Protein AF-0000000084828148 (afdb_homodimer)

Structure (mmCIF, N/CA/C/O backbone):
data_AF-0000000084828148-model_v1
#
loop_
_entity.id
_entity.type
_entity.pdbx_description
1 polymer 'Tumor necrosis factor'
#
loop_
_atom_site.group_PDB
_atom_site.id
_atom_site.type_symbol
_atom_site.label_atom_id
_atom_site.label_alt_id
_atom_site.label_comp_id
_atom_site.label_asym_id
_atom_site.label_entity_id
_atom_site.label_seq_id
_atom_site.pdbx_PDB_ins_code
_atom_site.Cartn_x
_atom_site.Cartn_y
_atom_site.Cartn_z
_atom_site.occupancy
_atom_site.B_iso_or_equiv
_atom_site.auth_seq_id
_atom_site.auth_comp_id
_atom_site.auth_asym_id
_atom_site.auth_atom_id
_atom_site.pdbx_PDB_model_num
ATOM 1 N N . LYS A 1 1 ? 5.516 -17.188 -22.578 1 95.81 1 LYS A N 1
ATOM 2 C CA . LYS A 1 1 ? 5.77 -17.547 -21.188 1 95.81 1 LYS A CA 1
ATOM 3 C C . LYS A 1 1 ? 4.512 -17.375 -20.328 1 95.81 1 LYS A C 1
ATOM 5 O O . LYS A 1 1 ? 3.715 -16.469 -20.562 1 95.81 1 LYS A O 1
ATOM 10 N N . PRO A 1 2 ? 4.441 -18.25 -19.438 1 98.62 2 PRO A N 1
ATOM 11 C CA . PRO A 1 2 ? 3.221 -18.188 -18.625 1 98.62 2 PRO A CA 1
ATOM 12 C C . PRO A 1 2 ? 2.984 -16.812 -18.016 1 98.62 2 PRO A C 1
ATOM 14 O O . PRO A 1 2 ? 3.896 -16.219 -17.422 1 98.62 2 PRO A O 1
ATOM 17 N N . ALA A 1 3 ? 1.757 -16.297 -18.188 1 98.88 3 ALA A N 1
ATOM 18 C CA . ALA A 1 3 ? 1.373 -14.984 -17.672 1 98.88 3 ALA A CA 1
ATOM 19 C C . ALA A 1 3 ? -0.141 -14.875 -17.5 1 98.88 3 ALA A C 1
ATOM 21 O O . ALA A 1 3 ? -0.897 -15.445 -18.297 1 98.88 3 ALA A O 1
ATOM 22 N N . ALA A 1 4 ? -0.537 -14.195 -16.5 1 98.88 4 ALA A N 1
ATOM 23 C CA . ALA A 1 4 ? -1.961 -13.961 -16.281 1 98.88 4 ALA A CA 1
ATOM 24 C C . ALA A 1 4 ? -2.201 -12.562 -15.703 1 98.88 4 ALA A C 1
ATOM 26 O O . ALA A 1 4 ? -1.414 -12.078 -14.891 1 98.88 4 ALA A O 1
ATOM 27 N N . HIS A 1 5 ? -3.236 -11.922 -16.109 1 98.81 5 HIS A N 1
ATOM 28 C CA . HIS A 1 5 ? -3.799 -10.703 -15.539 1 98.81 5 HIS A CA 1
ATOM 29 C C . HIS A 1 5 ? -5.312 -10.82 -15.383 1 98.81 5 HIS A C 1
ATOM 31 O O . HIS A 1 5 ? -6.043 -10.852 -16.375 1 98.81 5 HIS A O 1
ATOM 37 N N . LEU A 1 6 ? -5.727 -10.82 -14.102 1 98.75 6 LEU A N 1
ATOM 38 C CA . LEU A 1 6 ? -7.145 -10.977 -13.805 1 98.75 6 LEU A CA 1
ATOM 39 C C . LEU A 1 6 ? -7.734 -9.664 -13.289 1 98.75 6 LEU A C 1
ATOM 41 O O . LEU A 1 6 ? -7.02 -8.844 -12.719 1 98.75 6 LEU A O 1
ATOM 45 N N . GLU A 1 7 ? -9.008 -9.523 -13.531 1 98.44 7 GLU A N 1
ATOM 46 C CA . GLU A 1 7 ? -9.719 -8.359 -13.008 1 98.44 7 GLU A CA 1
ATOM 47 C C . GLU A 1 7 ? -10.828 -8.766 -12.047 1 98.44 7 GLU A C 1
ATOM 49 O O . GLU A 1 7 ? -11.523 -9.758 -12.281 1 98.44 7 GLU A O 1
ATOM 54 N N . GLY A 1 8 ? -11.023 -8.016 -11.055 1 97.12 8 GLY A N 1
ATOM 55 C CA . GLY A 1 8 ? -12 -8.328 -10.031 1 97.12 8 GLY A CA 1
ATOM 56 C C . GLY A 1 8 ? -13.359 -7.711 -10.297 1 97.12 8 GLY A C 1
ATOM 57 O O . GLY A 1 8 ? -13.453 -6.578 -10.766 1 97.12 8 GLY A O 1
ATOM 58 N N . ILE A 1 9 ? -14.398 -8.508 -9.977 1 95.94 9 ILE A N 1
ATOM 59 C CA . ILE A 1 9 ? -15.758 -7.992 -9.922 1 95.94 9 ILE A CA 1
ATOM 60 C C . ILE A 1 9 ? -16.453 -8.477 -8.648 1 95.94 9 ILE A C 1
ATOM 62 O O . ILE A 1 9 ? -15.969 -9.406 -7.996 1 95.94 9 ILE A O 1
ATOM 66 N N . ILE A 1 10 ? -17.516 -7.777 -8.367 1 94.75 10 ILE A N 1
ATOM 67 C CA . ILE A 1 10 ? -18.297 -8.227 -7.223 1 94.75 10 ILE A CA 1
ATOM 68 C C . ILE A 1 10 ? -19.453 -9.109 -7.703 1 94.75 10 ILE A C 1
ATOM 70 O O . ILE A 1 10 ? -20.297 -8.672 -8.492 1 94.75 10 ILE A O 1
ATOM 74 N N . GLU A 1 11 ? -19.312 -10.359 -7.258 1 93.19 11 GLU A N 1
ATOM 75 C CA . GLU A 1 11 ? -20.391 -11.312 -7.496 1 93.19 11 GLU A CA 1
ATOM 76 C C . GLU A 1 11 ? -20.859 -11.945 -6.191 1 93.19 11 GLU A C 1
ATOM 78 O O . GLU A 1 11 ? -20.047 -12.453 -5.414 1 93.19 11 GLU A O 1
ATOM 83 N N . ASN A 1 12 ? -22.203 -11.938 -5.895 1 91.94 12 ASN A N 1
ATOM 84 C CA . ASN A 1 12 ? -22.781 -12.484 -4.672 1 91.94 12 ASN A CA 1
ATOM 85 C C . ASN A 1 12 ? -22.109 -11.914 -3.428 1 91.94 12 ASN A C 1
ATOM 87 O O . ASN A 1 12 ? -21.703 -12.656 -2.533 1 91.94 12 ASN A O 1
ATOM 91 N N . GLN A 1 13 ? -21.797 -10.664 -3.465 1 89.94 13 GLN A N 1
ATOM 92 C CA . GLN A 1 13 ? -21.281 -9.867 -2.357 1 89.94 13 GLN A CA 1
ATOM 93 C C . GLN A 1 13 ? -19.828 -10.25 -2.035 1 89.94 13 GLN A C 1
ATOM 95 O O . GLN A 1 13 ? -19.359 -10.008 -0.923 1 89.94 13 GLN A O 1
ATOM 100 N N . LYS A 1 14 ? -19.203 -10.852 -3.098 1 92 14 LYS A N 1
ATOM 101 C CA . LYS A 1 14 ? -17.812 -11.203 -2.904 1 92 14 LYS A CA 1
ATOM 102 C C . LYS A 1 14 ? -16.969 -10.836 -4.129 1 92 14 LYS A C 1
ATOM 104 O O . LYS A 1 14 ? -17.484 -10.805 -5.25 1 92 14 LYS A O 1
ATOM 109 N N . LEU A 1 15 ? -15.711 -10.602 -3.854 1 95.38 15 LEU A N 1
ATOM 110 C CA . LEU A 1 15 ? -14.781 -10.367 -4.957 1 95.38 15 LEU A CA 1
ATOM 111 C C . LEU A 1 15 ? -14.469 -11.672 -5.684 1 95.38 15 LEU A C 1
ATOM 113 O O . LEU A 1 15 ? -14.125 -12.672 -5.051 1 95.38 15 LEU A O 1
ATOM 117 N N . VAL A 1 16 ? -14.664 -11.648 -6.977 1 96.12 16 VAL A N 1
ATOM 118 C CA . VAL A 1 16 ? -14.305 -12.789 -7.812 1 96.12 16 VAL A CA 1
ATOM 119 C C . VAL A 1 16 ? -13.352 -12.336 -8.914 1 96.12 16 VAL A C 1
ATOM 121 O O . VAL A 1 16 ? -13.531 -11.258 -9.5 1 96.12 16 VAL A O 1
ATOM 124 N N . TRP A 1 17 ? -12.383 -13.156 -9.195 1 97.81 17 TRP A N 1
ATOM 125 C CA . TRP A 1 17 ? -11.43 -12.867 -10.258 1 97.81 17 TRP A CA 1
ATOM 126 C C . TRP A 1 17 ? -11.898 -13.453 -11.586 1 97.81 17 TRP A C 1
ATOM 128 O O . TRP A 1 17 ? -12.344 -14.609 -11.641 1 97.81 17 TRP A O 1
ATOM 138 N N . LEU A 1 18 ? -11.75 -12.617 -12.633 1 97.81 18 LEU A N 1
ATOM 139 C CA . LEU A 1 18 ? -12.156 -13.047 -13.961 1 97.81 18 LEU A CA 1
ATOM 140 C C . LEU A 1 18 ? -11.016 -12.898 -14.961 1 97.81 18 LEU A C 1
ATOM 142 O O . LEU A 1 18 ? -10.18 -11.992 -14.82 1 97.81 18 LEU A O 1
ATOM 146 N N . SER A 1 19 ? -11.055 -13.734 -15.992 1 98.19 19 SER A N 1
ATOM 147 C CA . SER A 1 19 ? -9.969 -13.75 -16.953 1 98.19 19 SER A CA 1
ATOM 148 C C . SER A 1 19 ? -10.453 -13.336 -18.344 1 98.19 19 SER A C 1
ATOM 150 O O . SER A 1 19 ? -9.68 -13.32 -19.297 1 98.19 19 SER A O 1
ATOM 152 N N . ASP A 1 20 ? -11.672 -12.93 -18.5 1 96.81 20 ASP A N 1
ATOM 153 C CA . ASP A 1 20 ? -12.211 -12.727 -19.844 1 96.81 20 ASP A CA 1
ATOM 154 C C . ASP A 1 20 ? -12.953 -11.398 -19.953 1 96.81 20 ASP A C 1
ATOM 156 O O . ASP A 1 20 ? -13.906 -11.273 -20.719 1 96.81 20 ASP A O 1
ATOM 160 N N . ILE A 1 21 ? -12.594 -10.469 -19.156 1 94.69 21 ILE A N 1
ATOM 161 C CA . ILE A 1 21 ? -13.203 -9.141 -19.203 1 94.69 21 ILE A CA 1
ATOM 162 C C . ILE A 1 21 ? -12.117 -8.086 -19.422 1 94.69 21 ILE A C 1
ATOM 164 O O . ILE A 1 21 ? -11 -8.227 -18.938 1 94.69 21 ILE A O 1
ATOM 168 N N . ASN A 1 22 ? -12.484 -7.059 -20.219 1 94.56 22 ASN A N 1
ATOM 169 C CA . ASN A 1 22 ? -11.602 -5.918 -20.453 1 94.56 22 ASN A CA 1
ATOM 170 C C . ASN A 1 22 ? -10.219 -6.367 -20.906 1 94.56 22 ASN A C 1
ATOM 172 O O . ASN A 1 22 ? -10.07 -6.957 -21.984 1 94.56 22 ASN A O 1
ATOM 176 N N . HIS A 1 23 ? -9.188 -6.156 -20.047 1 95.44 23 HIS A N 1
ATOM 177 C CA . HIS A 1 23 ? -7.816 -6.473 -20.422 1 95.44 23 HIS A CA 1
ATOM 178 C C . HIS A 1 23 ? -7.336 -7.746 -19.75 1 95.44 23 HIS A C 1
ATOM 180 O O . HIS A 1 23 ? -6.148 -8.078 -19.797 1 95.44 23 HIS A O 1
ATOM 186 N N . ALA A 1 24 ? -8.188 -8.43 -19.125 1 98.12 24 ALA A N 1
ATOM 187 C CA . ALA A 1 24 ? -7.801 -9.656 -18.438 1 98.12 24 ALA A CA 1
ATOM 188 C C . ALA A 1 24 ? -7.391 -10.734 -19.438 1 98.12 24 ALA A C 1
ATOM 190 O O . ALA A 1 24 ? -7.855 -10.734 -20.578 1 98.12 24 ALA A O 1
ATOM 191 N N . PHE A 1 25 ? -6.465 -11.68 -19.016 1 98.62 25 PHE A N 1
ATOM 192 C CA . PHE A 1 25 ? -6.055 -12.758 -19.891 1 98.62 25 PHE A CA 1
ATOM 193 C C . PHE A 1 25 ? -5.371 -13.875 -19.109 1 98.62 25 PHE A C 1
ATOM 195 O O . PHE A 1 25 ? -4.906 -13.656 -18 1 98.62 25 PHE A O 1
ATOM 202 N N . LEU A 1 26 ? -5.367 -15.062 -19.734 1 98.81 26 LEU A N 1
ATOM 203 C CA . LEU A 1 26 ? -4.543 -16.203 -19.359 1 98.81 26 LEU A CA 1
ATOM 204 C C . LEU A 1 26 ? -3.67 -16.641 -20.531 1 98.81 26 LEU A C 1
ATOM 206 O O . LEU A 1 26 ? -4.156 -16.781 -21.656 1 98.81 26 LEU A O 1
ATOM 210 N N . LYS A 1 27 ? -2.443 -16.812 -20.219 1 98.69 27 LYS A N 1
ATOM 211 C CA . LYS A 1 27 ? -1.542 -17.188 -21.312 1 98.69 27 LYS A CA 1
ATOM 212 C C . LYS A 1 27 ? -0.662 -18.359 -20.906 1 98.69 27 LYS A C 1
ATOM 214 O O . LYS A 1 27 ? -0.199 -18.453 -19.766 1 98.69 27 LYS A O 1
ATOM 219 N N . ASP A 1 28 ? -0.417 -19.25 -21.812 1 98.69 28 ASP A N 1
ATOM 220 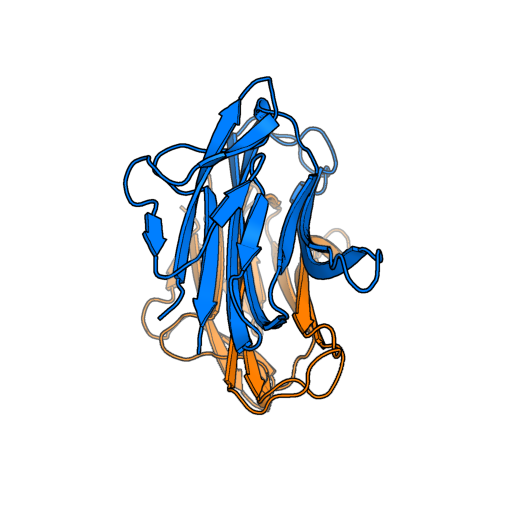C CA . ASP A 1 28 ? 0.599 -20.297 -21.781 1 98.69 28 ASP A CA 1
ATOM 221 C C . ASP A 1 28 ? 0.428 -21.203 -20.562 1 98.69 28 ASP A C 1
ATOM 223 O O . ASP A 1 28 ? 1.38 -21.422 -19.812 1 98.69 28 ASP A O 1
ATOM 227 N N . GLY A 1 29 ? -0.696 -21.625 -20.375 1 98.62 29 GLY A N 1
ATOM 228 C CA . GLY A 1 29 ? -0.953 -22.688 -19.422 1 98.62 29 GLY A CA 1
ATOM 229 C C . GLY A 1 29 ? -1.525 -22.188 -18.109 1 98.62 29 GLY A C 1
ATOM 230 O O . GLY A 1 29 ? -1.964 -22.984 -17.281 1 98.62 29 GLY A O 1
ATOM 231 N N . MET A 1 30 ? -1.531 -20.859 -17.906 1 98.81 30 MET A N 1
ATOM 232 C CA . MET A 1 30 ? -2.189 -20.312 -16.719 1 98.81 30 MET A CA 1
ATOM 233 C C . MET A 1 30 ? -3.674 -20.672 -16.719 1 98.81 30 MET A C 1
ATOM 235 O O . MET A 1 30 ? -4.332 -20.625 -17.766 1 98.81 30 MET A O 1
ATOM 239 N N . LYS A 1 31 ? -4.164 -20.938 -15.445 1 98.69 31 LYS A N 1
ATOM 240 C CA . LYS A 1 31 ? -5.574 -21.312 -15.352 1 98.69 31 LYS A CA 1
ATOM 241 C C . LYS A 1 31 ? -6.262 -20.562 -14.211 1 98.69 31 LYS A C 1
ATOM 243 O O . LYS A 1 31 ? -5.613 -20.188 -13.234 1 98.69 31 LYS A O 1
ATOM 248 N N . LEU A 1 32 ? -7.477 -20.312 -14.406 1 98.5 32 LEU A N 1
ATOM 249 C CA . LEU A 1 32 ? -8.352 -19.812 -13.359 1 98.5 32 LEU A CA 1
ATOM 250 C C . LEU A 1 32 ? -9.422 -20.844 -13 1 98.5 32 LEU A C 1
ATOM 252 O O . LEU A 1 32 ? -10.242 -21.203 -13.844 1 98.5 32 LEU A O 1
ATOM 256 N N . GLU A 1 33 ? -9.391 -21.312 -11.805 1 96.62 33 GLU A N 1
ATOM 257 C CA . GLU A 1 33 ? -10.359 -22.312 -11.336 1 96.62 33 GLU A CA 1
ATOM 258 C C . GLU A 1 33 ? -11.055 -21.844 -10.062 1 96.62 33 GLU A C 1
ATOM 260 O O . GLU A 1 33 ? -10.422 -21.719 -9.016 1 96.62 33 GLU A O 1
ATOM 265 N N . ASN A 1 34 ? -12.383 -21.641 -10.164 1 95.25 34 ASN A N 1
ATOM 266 C CA . ASN A 1 34 ? -13.172 -21.188 -9.023 1 95.25 34 ASN A CA 1
ATOM 267 C C . ASN A 1 34 ? -12.609 -19.891 -8.438 1 95.25 34 ASN A C 1
ATOM 269 O O . ASN A 1 34 ? -12.375 -19.797 -7.23 1 95.25 34 ASN A O 1
ATOM 273 N N . SER A 1 35 ? -12.234 -19.031 -9.32 1 95.44 35 SER A N 1
ATOM 274 C CA . SER A 1 35 ? -11.773 -17.688 -8.977 1 95.44 35 SER A CA 1
ATOM 275 C C . SER A 1 35 ? -10.406 -17.734 -8.305 1 95.44 35 SER A C 1
ATOM 277 O O . SER A 1 35 ? -10.078 -16.859 -7.488 1 95.44 35 SER A O 1
ATOM 279 N N . LYS A 1 36 ? -9.648 -18.828 -8.633 1 97.25 36 LYS A N 1
ATOM 280 C CA . LYS A 1 36 ? -8.281 -18.969 -8.133 1 97.25 36 LYS A CA 1
ATOM 281 C C . LYS A 1 36 ? -7.297 -19.172 -9.281 1 97.25 36 LYS A C 1
ATOM 283 O O . LYS A 1 36 ? -7.586 -19.906 -10.227 1 97.25 36 LYS A O 1
ATOM 288 N N . LEU A 1 37 ? -6.176 -18.516 -9.109 1 98.5 37 LEU A N 1
ATOM 289 C CA . LEU A 1 37 ? -5.176 -18.609 -10.172 1 98.5 37 LEU A CA 1
ATOM 290 C C . LEU A 1 37 ? -4.277 -19.828 -9.961 1 98.5 37 LEU A C 1
ATOM 292 O O . LEU A 1 37 ? -3.76 -20.031 -8.867 1 98.5 37 LEU A O 1
ATOM 296 N N . VAL A 1 38 ? -4.09 -20.625 -11.016 1 98.12 38 VAL A N 1
ATOM 297 C CA . VAL A 1 38 ? -3.273 -21.828 -10.953 1 98.12 38 VAL A CA 1
ATOM 298 C C . VAL A 1 38 ? -2.08 -21.703 -11.898 1 98.12 38 VAL A C 1
ATOM 300 O O . VAL A 1 38 ? -2.246 -21.375 -13.078 1 98.12 38 VAL A O 1
ATOM 303 N N . VAL A 1 39 ? -0.911 -22 -11.375 1 98.19 39 VAL A N 1
ATOM 304 C CA . VAL A 1 39 ? 0.264 -21.828 -12.227 1 98.19 39 VAL A CA 1
ATOM 305 C C . VAL A 1 39 ? 0.617 -23.156 -12.883 1 98.19 39 VAL A C 1
ATOM 307 O O . VAL A 1 39 ? 0.438 -24.219 -12.281 1 98.19 39 VAL A O 1
ATOM 310 N N . PRO A 1 40 ? 1.165 -23.078 -14.055 1 98.38 40 PRO A N 1
ATOM 311 C CA . PRO A 1 40 ? 1.279 -24.297 -14.875 1 98.38 40 PRO A CA 1
ATOM 312 C C . PRO A 1 40 ? 2.631 -24.984 -14.711 1 98.38 40 PRO A C 1
ATOM 314 O O . PRO A 1 40 ? 2.828 -26.078 -15.234 1 98.38 40 PRO A O 1
ATOM 317 N N . SER A 1 41 ? 3.635 -24.344 -14 1 97.75 41 SER A N 1
ATOM 318 C CA . SER A 1 41 ? 4.973 -24.938 -13.984 1 97.75 41 SER A CA 1
ATOM 319 C C . SER A 1 41 ? 5.773 -24.438 -12.781 1 97.75 41 SER A C 1
ATOM 321 O O . SER A 1 41 ? 5.414 -23.453 -12.148 1 97.75 41 SER A O 1
ATOM 323 N N . HIS A 1 42 ? 6.82 -25.25 -12.445 1 95.94 42 HIS A N 1
ATOM 324 C CA . HIS A 1 42 ? 7.809 -24.828 -11.453 1 95.94 42 HIS A CA 1
ATOM 325 C C . HIS A 1 42 ? 8.703 -23.719 -12.016 1 95.94 42 HIS A C 1
ATOM 327 O O . HIS A 1 42 ? 9.5 -23.969 -12.922 1 95.94 42 HIS A O 1
ATOM 333 N N . SER A 1 43 ? 8.531 -22.578 -11.516 1 95.44 43 SER A N 1
ATOM 334 C CA . SER A 1 43 ? 9.32 -21.453 -11.984 1 95.44 43 SER A CA 1
ATOM 335 C C . SER A 1 43 ? 9.281 -20.297 -10.992 1 95.44 43 SER A C 1
ATOM 337 O O . SER A 1 43 ? 8.562 -20.359 -9.992 1 95.44 43 SER A O 1
ATOM 339 N N . LEU A 1 44 ? 10.148 -19.312 -11.297 1 93.88 44 LEU A N 1
ATOM 340 C CA . LEU A 1 44 ? 10.07 -18.047 -10.586 1 93.88 44 LEU A CA 1
ATOM 341 C C . LEU A 1 44 ? 8.977 -17.156 -11.172 1 93.88 44 LEU A C 1
ATOM 343 O O . LEU A 1 44 ? 8.953 -16.891 -12.375 1 93.88 44 LEU A O 1
ATOM 347 N N . TYR A 1 45 ? 8.062 -16.766 -10.281 1 95.69 45 TYR A N 1
ATOM 348 C CA . TYR A 1 45 ? 6.957 -15.906 -10.695 1 95.69 45 TYR A CA 1
ATOM 349 C C . TYR A 1 45 ? 7.02 -14.555 -9.984 1 95.69 45 TYR A C 1
ATOM 351 O O . TYR A 1 45 ? 7.328 -14.484 -8.797 1 95.69 45 TYR A O 1
ATOM 359 N N . PHE A 1 46 ? 6.738 -13.531 -10.742 1 95 46 PHE A N 1
ATOM 360 C CA . PHE A 1 46 ? 6.336 -12.281 -10.109 1 95 46 PHE A CA 1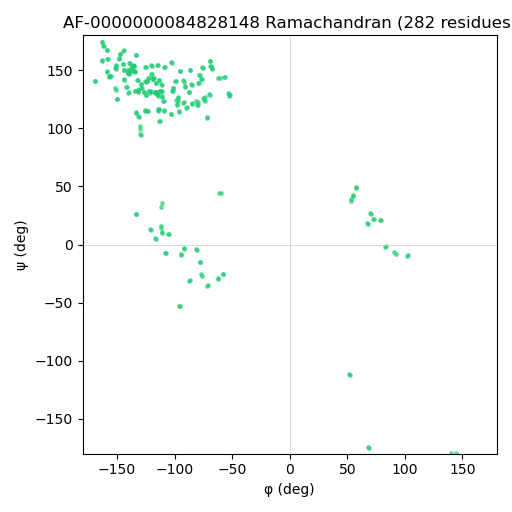
ATOM 361 C C . PHE A 1 46 ? 4.824 -12.227 -9.922 1 95 46 PHE A C 1
ATOM 363 O O . PHE A 1 46 ? 4.07 -12.297 -10.898 1 95 46 PHE A O 1
ATOM 370 N N . ILE A 1 47 ? 4.43 -12.156 -8.672 1 97.31 47 ILE A N 1
ATOM 371 C CA . ILE A 1 47 ? 3.02 -12.016 -8.328 1 97.31 47 ILE A CA 1
ATOM 372 C C . ILE A 1 47 ? 2.717 -10.562 -7.965 1 97.31 47 ILE A C 1
ATOM 374 O O . ILE A 1 47 ? 3.451 -9.945 -7.191 1 97.31 47 ILE A O 1
ATOM 378 N N . TYR A 1 48 ? 1.612 -10.008 -8.562 1 97.19 48 TYR A N 1
ATOM 379 C CA . TYR A 1 48 ? 1.215 -8.641 -8.25 1 97.19 48 TYR A CA 1
ATOM 380 C C . TYR A 1 48 ? -0.301 -8.523 -8.141 1 97.19 48 TYR A C 1
ATOM 382 O O . TYR A 1 48 ? -1.034 -9.258 -8.805 1 97.19 48 TYR A O 1
ATOM 390 N N . SER A 1 49 ? -0.706 -7.582 -7.234 1 98.31 49 SER A N 1
ATOM 391 C CA . SER A 1 49 ? -2.141 -7.375 -7.078 1 98.31 49 SER A CA 1
ATOM 392 C C . SER A 1 49 ? -2.438 -6.004 -6.473 1 98.31 49 SER A C 1
ATOM 394 O O . SER A 1 49 ? -1.615 -5.453 -5.738 1 98.31 49 SER A O 1
ATOM 396 N N . GLN A 1 50 ? -3.549 -5.516 -6.871 1 98 50 GLN A N 1
ATOM 397 C CA . GLN A 1 50 ? -4.086 -4.32 -6.23 1 98 50 GLN A CA 1
ATOM 398 C C . GLN A 1 50 ? -5.555 -4.504 -5.863 1 98 50 GLN A C 1
ATOM 400 O O . GLN A 1 50 ? -6.344 -5.004 -6.668 1 98 50 GLN A O 1
ATOM 405 N N . VAL A 1 51 ? -5.879 -4.148 -4.641 1 97.75 51 VAL A N 1
ATOM 406 C CA . VAL A 1 51 ? -7.273 -4 -4.238 1 97.75 51 VAL A CA 1
ATOM 407 C C . VAL A 1 51 ? -7.547 -2.555 -3.838 1 97.75 51 VAL A C 1
ATOM 409 O O . VAL A 1 51 ? -6.781 -1.958 -3.078 1 97.75 51 VAL A O 1
ATOM 412 N N . VAL A 1 52 ? -8.625 -2.07 -4.422 1 97.12 52 VAL A N 1
ATOM 413 C CA . VAL A 1 52 ? -9.016 -0.709 -4.07 1 97.12 52 VAL A CA 1
ATOM 414 C C . VAL A 1 52 ? -10.195 -0.747 -3.098 1 97.12 52 VAL A C 1
ATOM 416 O O . VAL A 1 52 ? -11.312 -1.1 -3.48 1 97.12 52 VAL A O 1
ATOM 419 N N . PHE A 1 53 ? -9.898 -0.296 -1.824 1 96.56 53 PHE A N 1
ATOM 420 C CA . PHE A 1 53 ? -10.961 -0.191 -0.835 1 96.56 53 PHE A CA 1
ATOM 421 C C . PHE A 1 53 ? -11.664 1.157 -0.937 1 96.56 53 PHE A C 1
ATOM 423 O O . PHE A 1 53 ? -11.055 2.152 -1.331 1 96.56 53 PHE A O 1
ATOM 430 N N . LYS A 1 54 ? -12.969 1.087 -0.554 1 94.06 54 LYS A N 1
ATOM 431 C CA . LYS A 1 54 ? -13.734 2.332 -0.55 1 94.06 54 LYS A CA 1
ATOM 432 C C . LYS A 1 54 ? -14.617 2.432 0.693 1 94.06 54 LYS A C 1
ATOM 434 O O . LYS A 1 54 ? -14.969 1.414 1.293 1 94.06 54 LYS A O 1
ATOM 439 N N . GLY A 1 55 ? -14.859 3.688 1.041 1 91 55 GLY A N 1
ATOM 440 C CA . GLY A 1 55 ? -15.727 3.941 2.182 1 91 55 GLY A CA 1
ATOM 441 C C . GLY A 1 55 ? -16.328 5.336 2.176 1 91 55 GLY A C 1
ATOM 442 O O . GLY A 1 55 ? -16.031 6.137 1.289 1 91 55 GLY A O 1
ATOM 443 N N . GLN A 1 56 ? -17.297 5.363 3.088 1 88.94 56 GLN A N 1
ATOM 444 C CA . GLN A 1 56 ? -17.953 6.652 3.297 1 88.94 56 GLN A CA 1
ATOM 445 C C . GLN A 1 56 ? -17.672 7.188 4.699 1 88.94 56 GLN A C 1
ATOM 447 O O . GLN A 1 56 ? -18.047 6.566 5.695 1 88.94 56 GLN A O 1
ATOM 452 N N . GLY A 1 57 ? -16.938 8.336 4.668 1 87.75 57 GLY A N 1
ATOM 453 C CA . GLY A 1 57 ? -16.703 9.008 5.93 1 87.75 57 GLY A CA 1
ATOM 454 C C . GLY A 1 57 ? -15.781 8.227 6.859 1 87.75 57 GLY A C 1
ATOM 455 O O . GLY A 1 57 ? -15.102 7.301 6.426 1 87.75 57 GLY A O 1
ATOM 456 N N . CYS A 1 58 ? -15.641 8.742 7.992 1 86.62 58 CYS A N 1
ATOM 457 C CA . CYS A 1 58 ? -14.891 8.117 9.078 1 86.62 58 CYS A CA 1
ATOM 458 C C . CYS A 1 58 ? -15.711 8.094 10.359 1 86.62 58 CYS A C 1
ATOM 460 O O . CYS A 1 58 ? -15.992 9.141 10.945 1 86.62 58 CYS A O 1
ATOM 462 N N . ASN A 1 59 ? -16.297 6.93 10.703 1 81.5 59 ASN A N 1
ATOM 463 C CA . ASN A 1 59 ? -17.094 6.77 11.922 1 81.5 59 ASN A CA 1
ATOM 464 C C . ASN A 1 59 ? -16.406 5.848 12.922 1 81.5 59 ASN A C 1
ATOM 466 O O . ASN A 1 59 ? -17.062 5.23 13.758 1 81.5 59 ASN A O 1
ATOM 470 N N . GLY A 1 60 ? -15.148 5.82 12.969 1 82.06 60 GLY A N 1
ATOM 471 C CA . GLY A 1 60 ? -14.344 4.953 13.812 1 82.06 60 GLY A CA 1
ATOM 472 C C . GLY A 1 60 ? -13.062 4.5 13.141 1 82.06 60 GLY A C 1
ATOM 473 O O . GLY A 1 60 ? -12.727 4.969 12.055 1 82.06 60 GLY A O 1
ATOM 474 N N . SER A 1 61 ? -12.391 3.756 13.859 1 82.69 61 SER A N 1
ATOM 475 C CA . SER A 1 61 ? -11.148 3.24 13.289 1 82.69 61 SER A CA 1
ATOM 476 C C . SER A 1 61 ? -11.422 2.236 12.172 1 82.69 61 SER A C 1
ATOM 478 O O . SER A 1 61 ? -12.344 1.419 12.281 1 82.69 61 SER A O 1
ATOM 480 N N . CYS A 1 62 ? -10.773 2.492 11.055 1 90.06 62 CYS A N 1
ATOM 481 C CA . CYS A 1 62 ? -10.922 1.595 9.914 1 90.06 62 CYS A CA 1
ATOM 482 C C . CYS A 1 62 ? -9.57 1.058 9.461 1 90.06 62 CYS A C 1
ATOM 484 O O . CYS A 1 62 ? -8.719 1.821 9.016 1 90.06 62 CYS A O 1
ATOM 486 N N . SER A 1 63 ? -9.453 -0.22 9.617 1 93.12 63 SER A N 1
ATOM 487 C CA . SER A 1 63 ? -8.242 -0.901 9.172 1 93.12 63 SER A CA 1
ATOM 488 C C . SER A 1 63 ? -8.523 -1.808 7.98 1 93.12 63 SER A C 1
ATOM 490 O O . SER A 1 63 ? -9.539 -2.504 7.945 1 93.12 63 SER A O 1
ATOM 492 N N . LEU A 1 64 ? -7.625 -1.746 7.078 1 96.81 64 LEU A N 1
ATOM 493 C CA . LEU A 1 64 ? -7.719 -2.553 5.863 1 96.81 64 LEU A CA 1
ATOM 494 C C . LEU A 1 64 ? -6.598 -3.588 5.812 1 96.81 64 LEU A C 1
ATOM 496 O O . LEU A 1 64 ? -5.48 -3.322 6.254 1 96.81 64 LEU A O 1
ATOM 500 N N . SER A 1 65 ? -6.957 -4.766 5.324 1 97.62 65 SER A N 1
ATOM 501 C CA . SER A 1 65 ? -5.93 -5.789 5.156 1 97.62 65 SER A CA 1
ATOM 502 C C . SER A 1 65 ? -6.133 -6.562 3.857 1 97.62 65 SER A C 1
ATOM 504 O O . SER A 1 65 ? -7.262 -6.73 3.396 1 97.62 65 SER A O 1
ATOM 506 N N . TYR A 1 66 ? -5.074 -6.988 3.279 1 97.69 66 TYR A N 1
ATOM 507 C CA . TYR A 1 66 ? -5.082 -7.707 2.012 1 97.69 66 TYR A CA 1
ATOM 508 C C . TYR A 1 66 ? -3.908 -8.68 1.927 1 97.69 66 TYR A C 1
ATOM 510 O O . TYR A 1 66 ? -2.752 -8.273 2.062 1 97.69 66 TYR A O 1
ATOM 518 N N . SER A 1 67 ? -4.246 -10.008 1.662 1 97.31 67 SER A N 1
ATOM 519 C CA . SER A 1 67 ? -3.195 -11.016 1.614 1 97.31 67 SER A CA 1
ATOM 520 C C . SER A 1 67 ? -3.385 -11.953 0.425 1 97.31 67 SER A C 1
ATOM 522 O O . SER A 1 67 ? -4.512 -12.188 -0.013 1 97.31 67 SER A O 1
ATOM 524 N N . ILE A 1 68 ? -2.305 -12.406 -0.031 1 96.94 68 ILE A N 1
ATOM 525 C CA . ILE A 1 68 ? -2.271 -13.438 -1.062 1 96.94 68 ILE A CA 1
ATOM 526 C C . ILE A 1 68 ? -1.636 -14.711 -0.499 1 96.94 68 ILE A C 1
ATOM 528 O O . ILE A 1 68 ? -0.549 -14.664 0.082 1 96.94 68 ILE A O 1
ATOM 532 N N . TYR A 1 69 ? -2.316 -15.844 -0.719 1 95.44 69 TYR A N 1
ATOM 533 C CA . TYR A 1 69 ? -1.885 -17.141 -0.223 1 95.44 69 TYR A CA 1
ATOM 534 C C . TYR A 1 69 ? -1.551 -18.078 -1.376 1 95.44 69 TYR A C 1
ATOM 536 O O . TYR A 1 69 ? -2.062 -17.922 -2.486 1 95.44 69 TYR A O 1
ATOM 544 N N . ARG A 1 70 ? -0.708 -18.969 -1 1 95.38 70 ARG A N 1
ATOM 545 C CA . ARG A 1 70 ? -0.451 -20.094 -1.895 1 95.38 70 ARG A CA 1
ATOM 546 C C . ARG A 1 70 ? -0.937 -21.406 -1.283 1 95.38 70 ARG A C 1
ATOM 548 O O . ARG A 1 70 ? -0.638 -21.703 -0.125 1 95.38 70 ARG A O 1
ATOM 555 N N . PHE A 1 71 ? -1.688 -22.125 -2.012 1 94.44 71 PHE A N 1
ATOM 556 C CA . PHE A 1 71 ? -2.064 -23.5 -1.671 1 94.44 71 PHE A CA 1
ATOM 557 C C . PHE A 1 71 ? -1.395 -24.484 -2.611 1 94.44 71 PHE A C 1
ATOM 559 O O . PHE A 1 71 ? -1.45 -24.328 -3.832 1 94.44 71 PHE A O 1
ATOM 566 N N . SER A 1 72 ? -0.653 -25.422 -1.999 1 89.44 72 SER A N 1
ATOM 567 C CA . SER A 1 72 ? -0.018 -26.469 -2.787 1 89.44 72 SER A CA 1
ATOM 568 C C . SER A 1 72 ? -0.666 -27.828 -2.525 1 89.44 72 SER A C 1
ATOM 570 O O . SER A 1 72 ? -0.902 -28.203 -1.374 1 89.44 72 SER A O 1
ATOM 572 N N . ASN A 1 73 ? -1.066 -28.484 -3.566 1 77.19 73 ASN A N 1
ATOM 573 C CA . ASN A 1 73 ? -1.619 -29.828 -3.414 1 77.19 73 ASN A CA 1
ATOM 574 C C . ASN A 1 73 ? -0.593 -30.797 -2.83 1 77.19 73 ASN A C 1
ATOM 576 O O . ASN A 1 73 ? -0.957 -31.766 -2.166 1 77.19 73 ASN A O 1
ATOM 580 N N . HIS A 1 74 ? 0.661 -30.5 -3.104 1 75.75 74 HIS A N 1
ATOM 581 C CA . HIS A 1 74 ? 1.704 -31.391 -2.621 1 75.75 74 HIS A CA 1
ATOM 582 C C . HIS A 1 74 ? 1.875 -31.281 -1.109 1 75.75 74 HIS A C 1
ATOM 584 O O . HIS A 1 74 ? 2.113 -32.281 -0.428 1 75.75 74 HIS A O 1
ATOM 590 N N . TYR A 1 75 ? 1.722 -30.156 -0.649 1 68.94 75 TYR A N 1
ATOM 591 C CA . TYR A 1 75 ? 1.738 -29.922 0.789 1 68.94 75 TYR A CA 1
ATOM 592 C C . TYR A 1 75 ? 0.514 -29.125 1.222 1 68.94 75 TYR A C 1
ATOM 594 O O . TYR A 1 75 ? 0.476 -27.891 1.067 1 68.94 75 TYR A O 1
ATOM 602 N N . PRO A 1 76 ? -0.514 -29.781 1.636 1 72.19 76 PRO A N 1
ATOM 603 C CA . PRO A 1 76 ? -1.802 -29.125 1.912 1 72.19 76 PRO A CA 1
ATOM 604 C C . PRO A 1 76 ? -1.704 -28.047 2.99 1 72.19 76 PRO A C 1
ATOM 606 O O . PRO A 1 76 ? -2.293 -28.203 4.066 1 72.19 76 PRO A O 1
ATOM 609 N N . VAL A 1 77 ? -0.634 -27.266 2.822 1 80.31 77 VAL A N 1
ATOM 610 C CA . VAL A 1 77 ? -0.519 -26.141 3.744 1 80.31 77 VAL A CA 1
ATOM 611 C C . VAL A 1 77 ? -0.728 -24.828 2.988 1 80.31 77 VAL A C 1
ATOM 613 O O . VAL A 1 77 ? -0.274 -24.672 1.85 1 80.31 77 VAL A O 1
ATOM 616 N N . GLU A 1 78 ? -1.545 -23.969 3.502 1 87.94 78 GLU A N 1
ATOM 617 C CA . GLU A 1 78 ? -1.694 -22.594 3.008 1 87.94 78 GLU A CA 1
ATOM 618 C C . GLU A 1 78 ? -0.589 -21.688 3.543 1 87.94 78 GLU A C 1
ATOM 620 O O . GLU A 1 78 ? -0.313 -21.688 4.746 1 87.94 78 GLU A O 1
ATOM 625 N N . LYS A 1 79 ? 0.154 -21.141 2.594 1 91.25 79 LYS A N 1
ATOM 626 C CA . LYS A 1 79 ? 1.23 -20.234 2.982 1 91.25 79 LYS A CA 1
ATOM 627 C C . LYS A 1 79 ? 0.93 -18.797 2.541 1 91.25 79 LYS A C 1
ATOM 629 O O . LYS A 1 79 ? 0.521 -18.562 1.401 1 91.25 79 LYS A O 1
ATOM 634 N N . ILE A 1 80 ? 1.116 -17.859 3.482 1 93.75 80 ILE A N 1
ATOM 635 C CA . ILE A 1 80 ? 0.982 -16.453 3.119 1 93.75 80 ILE A CA 1
ATOM 636 C C . ILE A 1 80 ? 2.199 -16 2.309 1 93.75 80 ILE A C 1
ATOM 638 O O . ILE A 1 80 ? 3.34 -16.188 2.738 1 93.75 80 ILE A O 1
ATOM 642 N N . LEU A 1 81 ? 1.906 -15.477 1.133 1 93.88 81 LEU A N 1
ATOM 643 C CA . LEU A 1 81 ? 2.99 -14.992 0.284 1 93.88 81 LEU A CA 1
ATOM 644 C C . LEU A 1 81 ? 3.191 -13.492 0.464 1 93.88 81 LEU A C 1
ATOM 646 O O . LEU A 1 81 ? 4.324 -13.031 0.617 1 93.88 81 LEU A O 1
ATOM 650 N N . LEU A 1 82 ? 2.176 -12.766 0.318 1 95.12 82 LEU A N 1
ATOM 651 C CA . LEU A 1 82 ? 2.145 -11.312 0.44 1 95.12 82 LEU A CA 1
ATOM 652 C C . LEU A 1 82 ? 1.039 -10.875 1.393 1 95.12 82 LEU A C 1
ATOM 654 O O . LEU A 1 82 ? -0.074 -11.406 1.347 1 95.12 82 LEU A O 1
ATOM 658 N N . SER A 1 83 ? 1.38 -9.945 2.277 1 96.56 83 SER A N 1
ATOM 659 C CA . SER A 1 83 ? 0.397 -9.398 3.205 1 96.56 83 SER A CA 1
ATOM 660 C C . SER A 1 83 ? 0.615 -7.902 3.422 1 96.56 83 SER A C 1
ATOM 662 O O . SER A 1 83 ? 1.755 -7.445 3.539 1 96.56 83 SER A O 1
ATOM 664 N N . SER A 1 84 ? -0.457 -7.18 3.393 1 97.19 84 SER A N 1
ATOM 665 C CA . SER A 1 84 ? -0.421 -5.738 3.623 1 97.19 84 SER A CA 1
ATOM 666 C C . SER A 1 84 ? -1.607 -5.285 4.469 1 97.19 84 SER A C 1
ATOM 668 O O . SER A 1 84 ? -2.688 -5.875 4.402 1 97.19 84 SER A O 1
ATOM 670 N N . SER A 1 85 ? -1.325 -4.285 5.25 1 96.69 85 SER A N 1
ATOM 671 C CA . SER A 1 85 ? -2.385 -3.637 6.012 1 96.69 85 SER A CA 1
ATOM 672 C C . SER A 1 85 ? -2.213 -2.123 6.02 1 96.69 85 SER A C 1
ATOM 674 O O . SER A 1 85 ? -1.104 -1.617 5.828 1 96.69 85 SER A O 1
ATOM 676 N N . LYS A 1 86 ? -3.326 -1.396 6.242 1 95.62 86 LYS A N 1
ATOM 677 C CA . LYS A 1 86 ? -3.336 0.061 6.316 1 95.62 86 LYS A CA 1
ATOM 678 C C . LYS A 1 86 ? -4.461 0.558 7.219 1 95.62 86 LYS A C 1
ATOM 680 O O . LYS A 1 86 ? -5.496 -0.099 7.352 1 95.62 86 LYS A O 1
ATOM 685 N N . THR A 1 87 ? -4.176 1.716 7.789 1 93.06 87 THR A N 1
ATOM 686 C CA . THR A 1 87 ? -5.258 2.408 8.484 1 93.06 87 THR A CA 1
ATOM 687 C C . THR A 1 87 ? -5.879 3.477 7.586 1 93.06 87 THR A C 1
ATOM 689 O O . THR A 1 87 ? -5.191 4.402 7.148 1 93.06 87 THR A O 1
ATOM 692 N N . ALA A 1 88 ? -7.164 3.371 7.328 1 88.75 88 ALA A N 1
ATOM 693 C CA . ALA A 1 88 ? -7.863 4.344 6.492 1 88.75 88 ALA A CA 1
ATOM 694 C C . ALA A 1 88 ? -8.375 5.516 7.324 1 88.75 88 ALA A C 1
ATOM 696 O O . ALA A 1 88 ? -8.523 6.629 6.816 1 88.75 88 ALA A O 1
ATOM 697 N N . CYS A 1 89 ? -8.688 5.219 8.523 1 85.06 89 CYS A N 1
ATOM 698 C CA . CYS A 1 89 ? -9.219 6.191 9.477 1 85.06 89 CYS A CA 1
ATOM 699 C C . CYS A 1 89 ? -8.836 5.82 10.906 1 85.06 89 CYS A C 1
ATOM 701 O O . CYS A 1 89 ? -8.922 4.652 11.289 1 85.06 89 CYS A O 1
ATOM 703 N N . ASP A 1 90 ? -8.367 6.926 11.555 1 78.62 90 ASP A N 1
ATOM 704 C CA . ASP A 1 90 ? -7.977 6.625 12.93 1 78.62 90 ASP A CA 1
ATOM 705 C C . ASP A 1 90 ? -9.141 6.855 13.891 1 78.62 90 ASP A C 1
ATOM 707 O O . ASP A 1 90 ? -9.055 6.496 15.07 1 78.62 90 ASP A O 1
ATOM 711 N N . GLY A 1 91 ? -10.211 7.316 13.406 1 76.94 91 GLY A N 1
ATOM 712 C CA . GLY A 1 91 ? -11.422 7.461 14.195 1 76.94 91 GLY A CA 1
ATOM 713 C C . GLY A 1 91 ? -11.445 8.734 15.023 1 76.94 91 GLY A C 1
ATOM 714 O O . GLY A 1 91 ? -12.43 9.016 15.711 1 76.94 91 GLY A O 1
ATOM 715 N N . SER A 1 92 ? -10.383 9.523 14.984 1 75.44 92 SER A N 1
ATOM 716 C CA . SER A 1 92 ? -10.336 10.727 15.82 1 75.44 92 SER A CA 1
ATOM 717 C C . SER A 1 92 ? -11.195 11.844 15.234 1 75.44 92 SER A C 1
ATOM 719 O O . SER A 1 92 ? -11.648 12.727 15.961 1 75.44 92 SER A O 1
ATOM 721 N N . VAL A 1 93 ? -11.367 11.766 13.938 1 77.19 93 VAL A N 1
ATOM 722 C CA . VAL A 1 93 ? -12.164 12.797 13.273 1 77.19 93 VAL A CA 1
ATOM 723 C C . VAL A 1 93 ? -13.336 12.148 12.547 1 77.19 93 VAL A C 1
ATOM 725 O O . VAL A 1 93 ? -13.156 11.203 11.773 1 77.19 93 VAL A O 1
ATOM 728 N N . GLN A 1 94 ? -14.43 12.742 12.797 1 83.62 94 GLN A N 1
ATOM 729 C CA . GLN A 1 94 ? -15.609 12.266 12.078 1 83.62 94 GLN A CA 1
ATOM 730 C C . GLN A 1 94 ? -15.914 13.148 10.867 1 83.62 94 GLN A C 1
ATOM 732 O O . GLN A 1 94 ? -15.883 14.375 10.969 1 83.62 94 GLN A O 1
ATOM 737 N N . HIS A 1 95 ? -15.977 12.547 9.758 1 86.44 95 HIS A N 1
ATOM 738 C CA . HIS A 1 95 ? -16.422 13.227 8.547 1 86.44 95 HIS A CA 1
ATOM 739 C C . HIS A 1 95 ? -17.234 12.297 7.652 1 86.44 95 HIS A C 1
ATOM 741 O O . HIS A 1 95 ? -17.344 11.102 7.938 1 86.44 95 HIS A O 1
ATOM 747 N N . THR A 1 96 ? -17.938 12.914 6.617 1 89.31 96 THR A N 1
ATOM 748 C CA . THR A 1 96 ? -18.812 12.117 5.758 1 89.31 96 THR A CA 1
ATOM 749 C C . THR A 1 96 ? -18.234 12.039 4.344 1 89.31 96 THR A C 1
ATOM 751 O O . THR A 1 96 ? -18.922 11.578 3.424 1 89.31 96 THR A O 1
ATOM 754 N N . LYS A 1 97 ? -17.016 12.383 4.148 1 90.88 97 LYS A N 1
ATOM 755 C CA . LYS A 1 97 ? -16.453 12.422 2.803 1 90.88 97 LYS A CA 1
ATOM 756 C C . LYS A 1 97 ? -16.078 11.016 2.328 1 90.88 97 LYS A C 1
ATOM 758 O O . LYS A 1 97 ? -15.57 10.203 3.105 1 90.88 97 LYS A O 1
ATOM 763 N N . PRO A 1 98 ? -16.391 10.773 1.015 1 91 98 PRO A N 1
ATOM 764 C CA . PRO A 1 98 ? -15.961 9.469 0.497 1 91 98 PRO A CA 1
ATOM 765 C C . PRO A 1 98 ? -14.445 9.344 0.37 1 91 98 PRO A C 1
ATOM 767 O O . PRO A 1 98 ? -13.75 10.352 0.248 1 91 98 PRO A O 1
ATOM 770 N N . TRP A 1 99 ? -13.992 8.117 0.441 1 91.25 99 TRP A N 1
ATOM 771 C CA . TRP A 1 99 ? -12.555 7.895 0.272 1 91.25 99 TRP A CA 1
ATOM 772 C C . TRP A 1 99 ? -12.297 6.582 -0.463 1 91.25 99 TRP A C 1
ATOM 774 O O . TRP A 1 99 ? -13.164 5.703 -0.504 1 91.25 99 TRP A O 1
ATOM 784 N N . MET A 1 100 ? -11.172 6.508 -1.094 1 93.19 100 MET A N 1
ATOM 785 C CA . MET A 1 100 ? -10.633 5.293 -1.702 1 93.19 100 MET A CA 1
ATOM 786 C C . MET A 1 100 ? -9.195 5.055 -1.254 1 93.19 100 MET A C 1
ATOM 788 O O . MET A 1 100 ? -8.414 6 -1.138 1 93.19 100 MET A O 1
ATOM 792 N N . GLN A 1 101 ? -8.875 3.766 -0.945 1 95.31 101 GLN A N 1
ATOM 793 C CA . GLN A 1 101 ? -7.539 3.371 -0.519 1 95.31 101 GLN A CA 1
ATOM 794 C C . GLN A 1 101 ? -7.047 2.156 -1.3 1 95.31 101 GLN A C 1
ATOM 796 O O . GLN A 1 101 ? -7.555 1.047 -1.114 1 95.31 101 GLN A O 1
ATOM 801 N N . PRO A 1 102 ? -6.031 2.375 -2.203 1 96.12 102 PRO A N 1
ATOM 802 C CA . PRO A 1 102 ? -5.477 1.207 -2.895 1 96.12 102 PRO A CA 1
ATOM 803 C C . PRO A 1 102 ? -4.391 0.5 -2.086 1 96.12 102 PRO A C 1
ATOM 805 O O . PRO A 1 102 ? -3.617 1.154 -1.384 1 96.12 102 PRO A O 1
ATOM 808 N N . ILE A 1 103 ? -4.406 -0.798 -2.047 1 97.62 103 ILE A N 1
ATOM 809 C CA . ILE A 1 103 ? -3.301 -1.614 -1.561 1 97.62 103 ILE A CA 1
ATOM 810 C C . ILE A 1 103 ? -2.699 -2.412 -2.717 1 97.62 103 ILE A C 1
ATOM 812 O O . ILE A 1 103 ? -3.314 -3.359 -3.211 1 97.62 103 ILE A O 1
ATOM 816 N N . TYR A 1 104 ? -1.562 -1.99 -3.139 1 97.12 104 TYR A N 1
ATOM 817 C CA . TYR A 1 104 ? -0.795 -2.721 -4.141 1 97.12 104 TYR A CA 1
ATOM 818 C C . TYR A 1 104 ? 0.298 -3.557 -3.486 1 97.12 104 TYR A C 1
ATOM 820 O O . TYR A 1 104 ? 0.973 -3.096 -2.562 1 97.12 104 TYR A O 1
ATOM 828 N N . GLN A 1 105 ? 0.516 -4.773 -4.012 1 95.81 105 GLN A N 1
ATOM 829 C CA . GLN A 1 105 ? 1.591 -5.664 -3.586 1 95.81 105 GLN A CA 1
ATOM 830 C C . GLN A 1 105 ? 2.16 -6.445 -4.766 1 95.81 105 GLN A C 1
ATOM 832 O O . GLN A 1 105 ? 1.44 -6.75 -5.719 1 95.81 105 GLN A O 1
ATOM 837 N N . GLY A 1 106 ? 3.475 -6.746 -4.598 1 94.5 106 GLY A N 1
ATOM 838 C CA . GLY A 1 106 ? 4.121 -7.586 -5.594 1 94.5 106 GLY A CA 1
ATOM 839 C C . GLY A 1 106 ? 5.496 -8.07 -5.168 1 94.5 106 GLY A C 1
ATOM 840 O O . GLY A 1 106 ? 6.258 -7.32 -4.547 1 94.5 106 GLY A O 1
ATOM 841 N N . ALA A 1 107 ? 5.797 -9.281 -5.469 1 93.62 107 ALA A N 1
ATOM 842 C CA . ALA A 1 107 ? 7.102 -9.852 -5.152 1 93.62 107 ALA A CA 1
ATOM 843 C C . ALA A 1 107 ? 7.352 -11.125 -5.961 1 93.62 107 ALA A C 1
ATOM 845 O O . ALA A 1 107 ? 6.469 -11.594 -6.688 1 93.62 107 ALA A O 1
ATOM 846 N N . ILE A 1 108 ? 8.562 -11.617 -5.797 1 92.81 108 ILE A N 1
ATOM 847 C CA . ILE A 1 108 ? 9 -12.789 -6.551 1 92.81 108 ILE A CA 1
ATOM 848 C C . ILE A 1 108 ? 8.93 -14.023 -5.66 1 92.81 108 ILE A C 1
ATOM 850 O O . ILE A 1 108 ? 9.391 -14 -4.516 1 92.81 108 ILE A O 1
ATOM 854 N N . PHE A 1 109 ? 8.367 -15.133 -6.242 1 92.5 109 PHE A N 1
ATOM 855 C CA . PHE A 1 109 ? 8.289 -16.391 -5.516 1 92.5 109 PHE A CA 1
ATOM 856 C C . PHE A 1 109 ? 8.586 -17.562 -6.438 1 92.5 109 PHE A C 1
ATOM 858 O O . PHE A 1 109 ? 8.297 -17.516 -7.633 1 92.5 109 PHE A O 1
ATOM 865 N N . MET A 1 110 ? 9.109 -18.547 -5.863 1 92.5 110 MET A N 1
ATOM 866 C CA . MET A 1 110 ? 9.172 -19.828 -6.547 1 92.5 110 MET A CA 1
ATOM 867 C C . MET A 1 110 ? 7.871 -20.609 -6.363 1 92.5 110 MET A C 1
ATOM 869 O O . MET A 1 110 ? 7.453 -20.875 -5.234 1 92.5 110 MET A O 1
ATOM 873 N N . LEU A 1 111 ? 7.289 -20.922 -7.48 1 93.38 111 LEU A N 1
ATOM 874 C CA . LEU A 1 111 ? 6.059 -21.703 -7.391 1 93.38 111 LEU A CA 1
ATOM 875 C C . LEU A 1 111 ? 6.199 -23.031 -8.117 1 93.38 111 LEU A C 1
ATOM 877 O O . LEU A 1 111 ? 6.992 -23.156 -9.055 1 93.38 111 LEU A O 1
ATOM 881 N N . ASP A 1 112 ? 5.398 -23.953 -7.652 1 94.81 112 ASP A N 1
ATOM 882 C CA . ASP A 1 112 ? 5.371 -25.281 -8.273 1 94.81 112 ASP A CA 1
ATOM 883 C C . ASP A 1 112 ? 4.141 -25.438 -9.164 1 94.81 112 ASP A C 1
ATOM 885 O O . ASP A 1 112 ? 3.135 -24.75 -8.977 1 94.81 112 ASP A O 1
ATOM 889 N N . GLU A 1 113 ? 4.316 -26.391 -10.109 1 96.62 113 GLU A N 1
ATOM 890 C CA . GLU A 1 113 ? 3.174 -26.719 -10.961 1 96.62 113 GLU A CA 1
ATOM 891 C C . GLU A 1 113 ? 1.943 -27.047 -10.117 1 96.62 113 GLU A C 1
ATOM 893 O O . GLU A 1 113 ? 2.014 -27.875 -9.203 1 96.62 113 GLU A O 1
ATOM 898 N N . GLY A 1 114 ? 0.846 -26.359 -10.445 1 95.81 114 GLY A N 1
ATOM 899 C CA . GLY A 1 114 ? -0.41 -26.688 -9.781 1 95.81 114 GLY A CA 1
ATOM 900 C C . GLY A 1 114 ? -0.654 -25.844 -8.539 1 95.81 114 GLY A C 1
ATOM 901 O O . GLY A 1 114 ? -1.725 -25.922 -7.93 1 95.81 114 GLY A O 1
ATOM 902 N N . ASP A 1 115 ? 0.387 -25.062 -8.141 1 96.25 115 ASP A N 1
ATOM 903 C CA . ASP A 1 115 ? 0.145 -24.141 -7.027 1 96.25 115 ASP A CA 1
ATOM 904 C C . ASP A 1 115 ? -1.031 -23.219 -7.324 1 96.25 115 ASP A C 1
ATOM 906 O O . ASP A 1 115 ? -1.198 -22.766 -8.461 1 96.25 115 ASP A O 1
ATOM 910 N N . ILE A 1 116 ? -1.803 -22.922 -6.227 1 97.25 116 ILE A N 1
ATOM 911 C CA . ILE A 1 116 ? -2.994 -22.078 -6.324 1 97.25 116 ILE A CA 1
ATOM 912 C C . ILE A 1 116 ? -2.787 -20.797 -5.531 1 97.25 116 ILE A C 1
ATOM 914 O O . ILE A 1 116 ? -2.359 -20.828 -4.375 1 97.25 116 ILE A O 1
ATOM 918 N N . LEU A 1 117 ? -3.08 -19.641 -6.23 1 97.5 117 LEU A N 1
ATOM 919 C CA . LEU A 1 117 ? -3.037 -18.344 -5.547 1 97.5 117 LEU A CA 1
ATOM 920 C C . LEU A 1 117 ? -4.43 -17.922 -5.102 1 97.5 117 LEU A C 1
ATOM 922 O O . LEU A 1 117 ? -5.348 -17.844 -5.922 1 97.5 117 LEU A O 1
ATOM 926 N N . LEU A 1 118 ? -4.484 -17.625 -3.816 1 96.12 118 LEU A N 1
ATOM 927 C CA . LEU A 1 118 ? -5.73 -17.203 -3.188 1 96.12 118 LEU A CA 1
ATOM 928 C C . LEU A 1 118 ? -5.59 -15.805 -2.578 1 96.12 118 LEU A C 1
ATOM 930 O O . LEU A 1 118 ? -4.512 -15.438 -2.117 1 96.12 118 LEU A O 1
ATOM 934 N N . THR A 1 119 ? -6.711 -15.102 -2.639 1 96.81 119 THR A N 1
ATOM 935 C CA . THR A 1 119 ? -6.664 -13.773 -2.041 1 96.81 119 THR A CA 1
ATOM 936 C C . THR A 1 119 ? -7.664 -13.664 -0.894 1 96.81 119 THR A C 1
ATOM 938 O O . THR A 1 119 ? -8.75 -14.25 -0.948 1 96.81 119 THR A O 1
ATOM 941 N N . GLU A 1 120 ? -7.219 -12.93 0.146 1 95.69 120 GLU A N 1
ATOM 942 C CA . GLU A 1 120 ? -8.078 -12.594 1.271 1 95.69 120 GLU A CA 1
ATOM 943 C C . GLU A 1 120 ? -7.992 -11.109 1.608 1 95.69 120 GLU A C 1
ATOM 945 O O . GLU A 1 120 ? -6.902 -10.539 1.635 1 95.69 120 GLU A O 1
ATOM 950 N N . MET A 1 121 ? -9.164 -10.508 1.778 1 95.81 121 MET A N 1
ATOM 951 C CA . MET A 1 121 ? -9.164 -9.094 2.139 1 95.81 121 MET A CA 1
ATOM 952 C C . MET A 1 121 ? -10.164 -8.82 3.262 1 95.81 121 MET A C 1
ATOM 954 O O . MET A 1 121 ? -11.148 -9.539 3.41 1 95.81 121 MET A O 1
ATOM 958 N N . TYR A 1 122 ? -9.852 -7.742 4.008 1 95.12 122 TYR A N 1
ATOM 959 C CA . TYR A 1 122 ? -10.742 -7.273 5.066 1 95.12 122 TYR A CA 1
ATOM 960 C C . TYR A 1 122 ? -10.805 -5.75 5.09 1 95.12 122 TYR A C 1
ATOM 962 O O . TYR A 1 122 ? -9.773 -5.082 5.137 1 95.12 122 TYR A O 1
ATOM 970 N N . PRO A 1 123 ? -12.07 -5.148 5.125 1 91.81 123 PRO A N 1
ATOM 971 C CA . PRO A 1 123 ? -13.375 -5.809 5.035 1 91.81 123 PRO A CA 1
ATOM 972 C C . PRO A 1 123 ? -13.648 -6.383 3.648 1 91.81 123 PRO A C 1
ATOM 974 O O . PRO A 1 123 ? -12.984 -6.012 2.678 1 91.81 123 PRO A O 1
ATOM 977 N N . MET A 1 124 ? -14.57 -7.383 3.613 1 86.94 124 MET A N 1
ATOM 978 C CA . MET A 1 124 ? -14.766 -8.125 2.373 1 86.94 124 MET A CA 1
ATOM 979 C C . MET A 1 124 ? -16.125 -7.824 1.766 1 86.94 124 MET A C 1
ATOM 981 O O . MET A 1 124 ?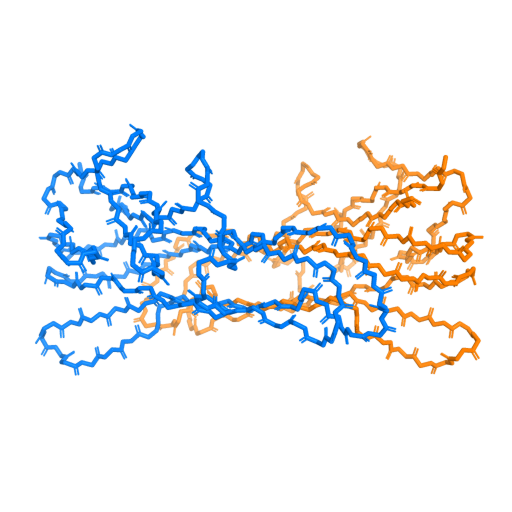 -16.469 -8.344 0.702 1 86.94 124 MET A O 1
ATOM 985 N N . SER A 1 125 ? -16.797 -6.898 2.252 1 81.12 125 SER A N 1
ATOM 986 C CA . SER A 1 125 ? -18.141 -6.633 1.733 1 81.12 125 SER A CA 1
ATOM 987 C C . SER A 1 125 ? -18.078 -5.93 0.38 1 81.12 125 SER A C 1
ATOM 989 O O . SER A 1 125 ? -17.078 -5.281 0.056 1 81.12 125 SER A O 1
ATOM 991 N N . ASP A 1 126 ? -19.094 -6.133 -0.434 1 83.25 126 ASP A N 1
ATOM 992 C CA . ASP A 1 126 ? -19.203 -5.5 -1.746 1 83.25 126 ASP A CA 1
ATOM 993 C C . ASP A 1 126 ? -19.172 -3.979 -1.628 1 83.25 126 ASP A C 1
ATOM 995 O O . ASP A 1 126 ? -18.75 -3.289 -2.562 1 83.25 126 ASP A O 1
ATOM 999 N N . GLN A 1 127 ? -19.547 -3.535 -0.526 1 87.81 127 GLN A N 1
ATOM 1000 C CA . GLN A 1 127 ? -19.578 -2.088 -0.344 1 87.81 127 GLN A CA 1
ATOM 1001 C C . GLN A 1 127 ? -18.188 -1.544 -0.03 1 87.81 127 GLN A C 1
ATOM 1003 O O . GLN A 1 127 ? -17.969 -0.333 -0.078 1 87.81 127 GLN A O 1
ATOM 1008 N N . ASP A 1 128 ? -17.266 -2.457 0.112 1 92 128 ASP A N 1
ATOM 1009 C CA . ASP A 1 128 ? -15.969 -2.014 0.611 1 92 128 ASP A CA 1
ATOM 1010 C C . ASP A 1 128 ? -14.922 -2.025 -0.499 1 92 128 ASP A C 1
ATOM 1012 O O . ASP A 1 128 ? -13.805 -1.533 -0.313 1 92 128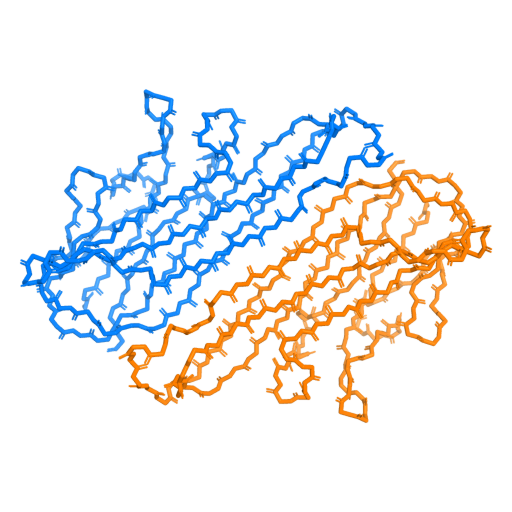 ASP A O 1
ATOM 1016 N N . ILE A 1 129 ? -15.273 -2.564 -1.686 1 96 129 ILE A N 1
ATOM 1017 C CA . ILE A 1 129 ? -14.258 -2.762 -2.717 1 96 129 ILE A CA 1
ATOM 1018 C C . ILE A 1 129 ? -14.711 -2.102 -4.016 1 96 129 ILE A C 1
ATOM 1020 O O . ILE A 1 129 ? -15.852 -2.283 -4.449 1 96 129 ILE A O 1
ATOM 1024 N N . GLU A 1 130 ? -13.828 -1.336 -4.598 1 95.25 130 GLU A N 1
ATOM 1025 C CA . GLU A 1 130 ? -14.07 -0.689 -5.887 1 95.25 130 GLU A CA 1
ATOM 1026 C C . GLU A 1 130 ? -13.578 -1.559 -7.039 1 95.25 130 GLU A C 1
ATOM 1028 O O . GLU A 1 130 ? -12.391 -1.883 -7.117 1 95.25 130 GLU A O 1
ATOM 1033 N N . THR A 1 131 ? -14.422 -1.915 -7.965 1 93.62 131 THR A N 1
ATOM 1034 C CA . THR A 1 131 ? -14.031 -2.824 -9.031 1 93.62 131 THR A CA 1
ATOM 1035 C C . THR A 1 131 ? -14.234 -2.168 -10.398 1 93.62 131 THR A C 1
ATOM 1037 O O . THR A 1 131 ? -14.039 -2.811 -11.438 1 93.62 131 THR A O 1
ATOM 1040 N N . SER A 1 132 ? -14.445 -0.91 -10.406 1 90.19 132 SER A N 1
ATOM 1041 C CA . SER A 1 132 ? -14.656 -0.251 -11.688 1 90.19 132 SER A CA 1
ATOM 1042 C C . SER A 1 132 ? -13.344 -0.05 -12.438 1 90.19 132 SER A C 1
ATOM 1044 O O . SER A 1 132 ? -12.289 0.115 -11.812 1 90.19 132 SER A O 1
ATOM 1046 N N . ASP A 1 133 ? -13.297 -0.191 -13.719 1 87.94 133 ASP A N 1
ATOM 1047 C CA . ASP A 1 133 ? -12.234 0.184 -14.648 1 87.94 133 ASP A CA 1
ATOM 1048 C C . ASP A 1 133 ? -11 -0.681 -14.438 1 87.94 133 ASP A C 1
ATOM 1050 O O . ASP A 1 133 ? -9.875 -0.232 -14.68 1 87.94 133 ASP A O 1
ATOM 1054 N N . GLY A 1 134 ? -11.109 -1.744 -13.82 1 92.06 134 GLY A N 1
ATOM 1055 C CA . GLY A 1 134 ? -10 -2.68 -13.719 1 92.06 134 GLY A CA 1
ATOM 1056 C C . GLY A 1 134 ? -8.984 -2.287 -12.672 1 92.06 134 GLY A C 1
ATOM 1057 O O . GLY A 1 134 ? -7.832 -2.721 -12.719 1 92.06 134 GLY A O 1
ATOM 1058 N N . ASN A 1 135 ? -9.438 -1.487 -11.781 1 94.69 135 ASN A N 1
ATOM 1059 C CA . ASN A 1 135 ? -8.5 -0.971 -10.789 1 94.69 135 ASN A CA 1
ATOM 1060 C C . ASN A 1 135 ? -8.203 -2.006 -9.711 1 94.69 135 ASN A C 1
ATOM 1062 O O . ASN A 1 135 ? -7.254 -1.851 -8.938 1 94.69 135 ASN A O 1
ATOM 1066 N N . THR A 1 136 ? -9 -3.02 -9.641 1 97.75 136 THR A N 1
ATOM 1067 C CA . THR A 1 136 ? -8.773 -4.168 -8.766 1 97.75 136 THR A CA 1
ATOM 1068 C C . THR A 1 136 ? -8.391 -5.398 -9.586 1 97.75 136 THR A C 1
ATOM 1070 O O . THR A 1 136 ? -9.18 -5.883 -10.398 1 97.75 136 THR A O 1
ATOM 1073 N N . TYR A 1 137 ? -7.09 -5.887 -9.344 1 98.5 137 TYR A N 1
ATOM 1074 C CA . TYR A 1 137 ? -6.574 -6.918 -10.234 1 98.5 137 TYR A CA 1
ATOM 1075 C C . TYR A 1 137 ? -5.617 -7.848 -9.492 1 98.5 137 TYR A C 1
ATOM 1077 O O . TYR A 1 137 ? -5.125 -7.512 -8.414 1 98.5 137 TYR A O 1
ATOM 1085 N N . LEU A 1 138 ? -5.438 -8.984 -10.062 1 98.75 138 LEU A N 1
ATOM 1086 C CA . LEU A 1 138 ? -4.469 -9.992 -9.656 1 98.75 138 LEU A CA 1
ATOM 1087 C C . LEU A 1 138 ? -3.719 -10.547 -10.859 1 98.75 138 LEU A C 1
ATOM 1089 O O . LEU A 1 138 ? -4.336 -10.898 -11.875 1 98.75 138 LEU A O 1
ATOM 1093 N N . GLY A 1 139 ? -2.381 -10.625 -10.758 1 98.75 139 GLY A N 1
ATOM 1094 C CA . GLY A 1 139 ? -1.61 -11.148 -11.875 1 98.75 139 GLY A CA 1
ATOM 1095 C C . GLY A 1 139 ? -0.361 -11.891 -11.438 1 98.75 139 GLY A C 1
ATOM 1096 O O . GLY A 1 139 ? 0.058 -11.789 -10.281 1 98.75 139 GLY A O 1
ATOM 1097 N N . ALA A 1 140 ? 0.153 -12.664 -12.414 1 98.69 140 ALA A N 1
ATOM 1098 C CA . ALA A 1 140 ? 1.42 -13.367 -12.25 1 98.69 140 ALA A CA 1
ATOM 1099 C C . ALA A 1 140 ? 2.066 -13.656 -13.602 1 98.69 140 ALA A C 1
ATOM 1101 O O . ALA A 1 140 ? 1.371 -13.906 -14.586 1 98.69 140 ALA A O 1
ATOM 1102 N N . PHE A 1 141 ? 3.436 -13.594 -13.594 1 98.56 141 PHE A N 1
ATOM 1103 C CA . PHE A 1 141 ? 4.133 -14 -14.805 1 98.56 141 PHE A CA 1
ATOM 1104 C C . PHE A 1 141 ? 5.508 -14.562 -14.477 1 98.56 141 PHE A C 1
ATOM 1106 O O . PHE A 1 141 ? 6.09 -14.234 -13.445 1 98.56 141 PHE A O 1
ATOM 1113 N N . THR A 1 142 ? 5.969 -15.383 -15.344 1 97.69 142 THR A N 1
ATOM 1114 C CA . THR A 1 142 ? 7.262 -16.016 -15.133 1 97.69 142 THR A CA 1
ATOM 1115 C C . THR A 1 142 ? 8.398 -15.062 -15.477 1 97.69 142 THR A C 1
ATOM 1117 O O . THR A 1 142 ? 8.281 -14.258 -16.391 1 97.69 142 THR A O 1
ATOM 1120 N N . LEU A 1 143 ? 9.461 -15.258 -14.68 1 93.06 143 LEU A N 1
ATOM 1121 C CA . LEU A 1 143 ? 10.648 -14.445 -14.93 1 93.06 143 LEU A CA 1
ATOM 1122 C C . LEU A 1 143 ? 11.695 -15.242 -15.695 1 93.06 143 LEU A C 1
ATOM 1124 O O . LEU A 1 143 ? 11.781 -16.469 -15.555 1 93.06 143 LEU A O 1
ATOM 1128 N N . LYS B 1 1 ? -5.664 28.141 -1.359 1 95.75 1 LYS B N 1
ATOM 1129 C CA . LYS B 1 1 ? -5.875 27.297 -0.19 1 95.75 1 LYS B CA 1
ATOM 1130 C C . LYS B 1 1 ? -4.598 26.562 0.197 1 95.75 1 LYS B C 1
ATOM 1132 O O . LYS B 1 1 ? -3.812 26.172 -0.67 1 95.75 1 LYS B O 1
ATOM 1137 N N . PRO B 1 2 ? -4.473 26.453 1.44 1 98.62 2 PRO B N 1
ATOM 1138 C CA . PRO B 1 2 ? -3.234 25.812 1.886 1 98.62 2 PRO B CA 1
ATOM 1139 C C . PRO B 1 2 ? -2.994 24.453 1.219 1 98.62 2 PRO B C 1
ATOM 1141 O O . PRO B 1 2 ? -3.898 23.625 1.173 1 98.62 2 PRO B O 1
ATOM 1144 N N . ALA B 1 3 ? -1.789 24.266 0.672 1 98.88 3 ALA B N 1
ATOM 1145 C CA . ALA B 1 3 ? -1.406 23.031 0.002 1 98.88 3 ALA B CA 1
ATOM 1146 C C . ALA B 1 3 ? 0.11 22.859 -0.012 1 98.88 3 ALA B C 1
ATOM 1148 O O . ALA B 1 3 ? 0.85 23.844 -0.113 1 98.88 3 ALA B O 1
ATOM 1149 N N . ALA B 1 4 ? 0.526 21.672 0.095 1 98.88 4 ALA B N 1
ATOM 1150 C CA . ALA B 1 4 ? 1.953 21.359 0.024 1 98.88 4 ALA B CA 1
ATOM 1151 C C . ALA B 1 4 ? 2.195 20.031 -0.672 1 98.88 4 ALA B C 1
ATOM 1153 O O . ALA B 1 4 ? 1.422 19.078 -0.5 1 98.88 4 ALA B O 1
ATOM 1154 N N . HIS B 1 5 ? 3.209 19.938 -1.454 1 98.81 5 HIS B N 1
ATOM 1155 C CA . HIS B 1 5 ? 3.773 18.719 -2.023 1 98.81 5 HIS B CA 1
ATOM 1156 C C . HIS B 1 5 ? 5.289 18.688 -1.876 1 98.81 5 HIS B C 1
ATOM 1158 O O . HIS B 1 5 ? 5.996 19.484 -2.51 1 98.81 5 HIS B O 1
ATOM 1164 N N . LEU B 1 6 ? 5.738 17.719 -1.044 1 98.75 6 LEU B N 1
ATOM 1165 C CA . LEU B 1 6 ? 7.168 17.609 -0.77 1 98.75 6 LEU B CA 1
ATOM 1166 C C . LEU B 1 6 ? 7.754 16.375 -1.45 1 98.75 6 LEU B C 1
ATOM 1168 O O . LEU B 1 6 ? 7.047 15.398 -1.688 1 98.75 6 LEU B O 1
ATOM 1172 N N . GLU B 1 7 ? 9.031 16.484 -1.742 1 98.44 7 GLU B N 1
ATOM 1173 C CA . GLU B 1 7 ? 9.734 15.344 -2.312 1 98.44 7 GLU B CA 1
ATOM 1174 C C . GLU B 1 7 ? 10.875 14.891 -1.406 1 98.44 7 GLU B C 1
ATOM 1176 O O . GLU B 1 7 ? 11.578 15.719 -0.816 1 98.44 7 GLU B O 1
ATOM 1181 N N . GLY B 1 8 ? 11.078 13.648 -1.348 1 97.12 8 GLY B N 1
ATOM 1182 C CA . GLY B 1 8 ? 12.086 13.07 -0.475 1 97.12 8 GLY B CA 1
ATOM 1183 C C . GLY B 1 8 ? 13.438 12.898 -1.154 1 97.12 8 GLY B C 1
ATOM 1184 O O . GLY B 1 8 ? 13.5 12.531 -2.33 1 97.12 8 GLY B O 1
ATOM 1185 N N . ILE B 1 9 ? 14.484 13.195 -0.367 1 95.94 9 ILE B N 1
ATOM 1186 C CA . ILE B 1 9 ? 15.844 12.844 -0.767 1 95.94 9 ILE B CA 1
ATOM 1187 C C . ILE B 1 9 ? 16.578 12.195 0.405 1 95.94 9 ILE B C 1
ATOM 1189 O O . ILE B 1 9 ? 16.125 12.289 1.552 1 95.94 9 ILE B O 1
ATOM 1193 N N . ILE B 1 10 ? 17.656 11.539 0.018 1 94.75 10 ILE B N 1
ATOM 1194 C CA . ILE B 1 10 ? 18.484 10.961 1.074 1 94.75 10 ILE B CA 1
ATOM 1195 C C . ILE B 1 10 ? 19.625 11.914 1.41 1 94.75 10 ILE B C 1
ATOM 1197 O O . ILE B 1 10 ? 20.438 12.25 0.544 1 94.75 10 ILE B O 1
ATOM 1201 N N . GLU B 1 11 ? 19.516 12.391 2.646 1 93.25 11 GLU B N 1
ATOM 1202 C CA . GLU B 1 11 ? 20.594 13.203 3.193 1 93.25 11 GLU B CA 1
ATOM 1203 C C . GLU B 1 11 ? 21.109 12.625 4.512 1 93.25 11 GLU B C 1
ATOM 1205 O O . GLU B 1 11 ? 20.328 12.352 5.418 1 93.25 11 GLU B O 1
ATOM 1210 N N . ASN B 1 12 ? 22.469 12.414 4.652 1 92 12 ASN B N 1
ATOM 1211 C CA . ASN B 1 12 ? 23.094 11.844 5.848 1 92 12 ASN B CA 1
ATOM 1212 C C . ASN B 1 12 ? 22.453 10.508 6.227 1 92 12 ASN B C 1
ATOM 1214 O O . ASN B 1 12 ? 22.078 10.305 7.387 1 92 12 ASN B O 1
ATOM 1218 N N . GLN B 1 13 ? 22.109 9.734 5.262 1 90.06 13 GLN B N 1
ATOM 1219 C CA . GLN B 1 13 ? 21.625 8.367 5.383 1 90.06 13 GLN B CA 1
ATOM 1220 C C . GLN B 1 13 ? 20.188 8.344 5.926 1 90.06 13 GLN B C 1
ATOM 1222 O O . GLN B 1 13 ? 19.75 7.336 6.477 1 90.06 13 GLN B O 1
ATOM 1227 N N . LYS B 1 14 ? 19.547 9.531 5.715 1 92 14 LYS B N 1
ATOM 1228 C CA . LYS B 1 14 ? 18.141 9.586 6.148 1 92 14 LYS B CA 1
ATOM 1229 C C . LYS B 1 14 ? 17.266 10.266 5.102 1 92 14 LYS B C 1
ATOM 1231 O O . LYS B 1 14 ? 17.75 11.117 4.344 1 92 14 LYS B O 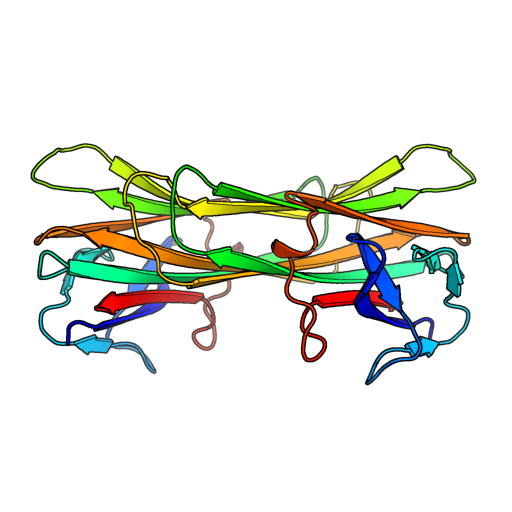1
ATOM 1236 N N . LEU B 1 15 ? 16.016 9.898 5.145 1 95.44 15 LEU B N 1
ATOM 1237 C CA . LEU B 1 15 ? 15.055 10.57 4.277 1 95.44 15 LEU B CA 1
ATOM 1238 C C . LEU B 1 15 ? 14.727 11.961 4.809 1 95.44 15 LEU B C 1
ATOM 1240 O O . LEU B 1 15 ? 14.422 12.125 5.992 1 95.44 15 LEU B O 1
ATOM 1244 N N . VAL B 1 16 ? 14.891 12.945 3.953 1 96.19 16 VAL B N 1
ATOM 1245 C CA . VAL B 1 16 ? 14.516 14.312 4.289 1 96.19 16 VAL B CA 1
ATOM 1246 C C . VAL B 1 16 ? 13.523 14.852 3.254 1 96.19 16 VAL B C 1
ATOM 1248 O O . VAL B 1 16 ? 13.672 14.602 2.057 1 96.19 16 VAL B O 1
ATOM 1251 N N . TRP B 1 17 ? 12.555 15.578 3.725 1 97.81 17 TRP B N 1
ATOM 1252 C CA . TRP B 1 17 ? 11.562 16.188 2.848 1 97.81 17 TRP B CA 1
ATOM 1253 C C . TRP B 1 17 ? 12.008 17.594 2.42 1 97.81 17 TRP B C 1
ATOM 1255 O O . TRP B 1 17 ? 12.461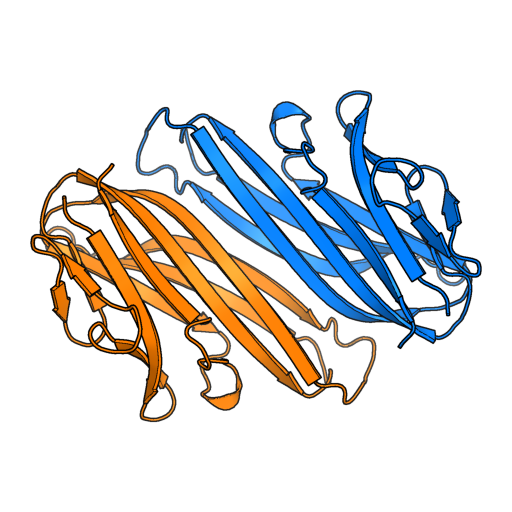 18.375 3.248 1 97.81 17 TRP B O 1
ATOM 1265 N N . LEU B 1 18 ? 11.828 17.828 1.112 1 97.81 18 LEU B N 1
ATOM 1266 C CA . LEU B 1 18 ? 12.203 19.141 0.569 1 97.81 18 LEU B CA 1
ATOM 1267 C C . LEU B 1 18 ? 11.031 19.781 -0.16 1 97.81 18 LEU B C 1
ATOM 1269 O O . LEU B 1 18 ? 10.195 19.078 -0.739 1 97.81 18 LEU B O 1
ATOM 1273 N N . SER B 1 19 ? 11.055 21.109 -0.19 1 98.12 19 SER B N 1
ATOM 1274 C CA . SER B 1 19 ? 9.938 21.844 -0.779 1 98.12 19 SER B CA 1
ATOM 1275 C C . SER B 1 19 ? 10.383 22.625 -2.002 1 98.12 19 SER B C 1
ATOM 1277 O O . SER B 1 19 ? 9.578 23.328 -2.621 1 98.12 19 SER B O 1
ATOM 1279 N N . ASP B 1 20 ? 11.594 22.516 -2.455 1 96.75 20 ASP B N 1
ATOM 1280 C CA . ASP B 1 20 ? 12.094 23.406 -3.49 1 96.75 20 ASP B CA 1
ATOM 1281 C C . ASP B 1 20 ? 12.812 22.641 -4.59 1 96.75 20 ASP B C 1
ATOM 1283 O O . ASP B 1 20 ? 13.734 23.156 -5.223 1 96.75 20 ASP B O 1
ATOM 1287 N N . ILE B 1 21 ? 12.453 21.422 -4.766 1 94.56 21 ILE B N 1
ATOM 1288 C CA . ILE B 1 21 ? 13.039 20.609 -5.824 1 94.56 21 ILE B CA 1
ATOM 1289 C C . ILE B 1 21 ? 11.938 20.094 -6.746 1 94.56 21 ILE B C 1
ATOM 1291 O O . ILE B 1 21 ? 10.828 19.797 -6.293 1 94.56 21 ILE B O 1
ATOM 1295 N N . ASN B 1 22 ? 12.266 20.031 -8.062 1 94.31 22 ASN B N 1
ATOM 1296 C CA . ASN B 1 22 ? 11.367 19.469 -9.055 1 94.31 22 ASN B CA 1
ATOM 1297 C C . ASN B 1 22 ? 9.969 20.078 -8.969 1 94.31 22 ASN B C 1
ATOM 1299 O O . ASN B 1 22 ? 9.805 21.281 -9.203 1 94.31 22 ASN B O 1
ATOM 1303 N N . HIS B 1 23 ? 8.977 19.266 -8.539 1 95.19 23 HIS B N 1
ATOM 1304 C CA . HIS B 1 23 ? 7.602 19.734 -8.508 1 95.19 23 HIS B CA 1
ATOM 1305 C C . HIS B 1 23 ? 7.152 20.031 -7.082 1 95.19 23 HIS B C 1
ATOM 1307 O O . HIS B 1 23 ? 5.965 20.266 -6.832 1 95.19 23 HIS B O 1
ATOM 1313 N N . ALA B 1 24 ? 8.023 20.016 -6.188 1 98.12 24 ALA B N 1
ATOM 1314 C CA . ALA B 1 24 ? 7.672 20.281 -4.793 1 98.12 24 ALA B CA 1
ATOM 1315 C C . ALA B 1 24 ? 7.246 21.734 -4.605 1 98.12 24 ALA B C 1
ATOM 1317 O O . ALA B 1 24 ? 7.676 22.625 -5.355 1 98.12 24 ALA B O 1
ATOM 1318 N N . PHE B 1 25 ? 6.336 22.016 -3.598 1 98.62 25 PHE B N 1
ATOM 1319 C CA . PHE B 1 25 ? 5.914 23.391 -3.338 1 98.62 25 PHE B CA 1
ATOM 1320 C C . PHE B 1 25 ? 5.266 23.516 -1.964 1 98.62 25 PHE B C 1
ATOM 1322 O O . PHE B 1 25 ? 4.828 22.5 -1.393 1 98.62 25 PHE B O 1
ATOM 1329 N N . LEU B 1 26 ? 5.27 24.734 -1.453 1 98.81 26 LEU B N 1
ATOM 1330 C CA . LEU B 1 26 ? 4.473 25.188 -0.319 1 98.81 26 LEU B CA 1
ATOM 1331 C C . LEU B 1 26 ? 3.574 26.359 -0.716 1 98.81 26 LEU B C 1
ATOM 1333 O O . LEU B 1 26 ? 4.031 27.312 -1.348 1 98.81 26 LEU B O 1
ATOM 1337 N N . LYS B 1 27 ? 2.354 26.219 -0.362 1 98.62 27 LYS B N 1
ATOM 1338 C CA . LYS B 1 27 ? 1.428 27.266 -0.76 1 98.62 27 LYS B CA 1
ATOM 1339 C C . LYS B 1 27 ? 0.57 27.719 0.418 1 98.62 27 LYS B C 1
ATOM 1341 O O . LYS B 1 27 ? 0.136 26.906 1.229 1 98.62 27 LYS B O 1
ATOM 1346 N N . ASP B 1 28 ? 0.303 28.969 0.509 1 98.62 28 ASP B N 1
ATOM 1347 C CA . ASP B 1 28 ? -0.698 29.609 1.349 1 98.62 28 ASP B CA 1
ATOM 1348 C C . ASP B 1 28 ? -0.484 29.281 2.822 1 98.62 28 ASP B C 1
ATOM 1350 O O . ASP B 1 28 ? -1.411 28.828 3.506 1 98.62 28 ASP B O 1
ATOM 1354 N N . GLY B 1 29 ? 0.647 29.422 3.25 1 98.62 29 GLY B N 1
ATOM 1355 C CA . GLY B 1 29 ? 0.942 29.406 4.676 1 98.62 29 GLY B CA 1
ATOM 1356 C C . GLY B 1 29 ? 1.547 28.078 5.129 1 98.62 29 GLY B C 1
ATOM 1357 O O . GLY B 1 29 ? 2.018 27.969 6.266 1 98.62 29 GLY B O 1
ATOM 1358 N N . MET B 1 30 ? 1.553 27.062 4.23 1 98.81 30 MET B N 1
ATOM 1359 C CA . MET B 1 30 ? 2.236 25.828 4.57 1 98.81 30 MET B CA 1
ATOM 1360 C C . MET B 1 30 ? 3.727 26.062 4.793 1 98.81 30 MET B C 1
ATOM 1362 O O . MET B 1 30 ? 4.352 26.844 4.062 1 98.81 30 MET B O 1
ATOM 1366 N N . LYS B 1 31 ? 4.262 25.281 5.816 1 98.69 31 LYS B N 1
ATOM 1367 C CA . LYS B 1 31 ? 5.68 25.469 6.113 1 98.69 31 LYS B CA 1
ATOM 1368 C C . LYS B 1 31 ? 6.387 24.125 6.273 1 98.69 31 LYS B C 1
ATOM 1370 O O . LYS B 1 31 ? 5.762 23.125 6.629 1 98.69 31 LYS B O 1
ATOM 1375 N N . LEU B 1 32 ? 7.598 24.141 5.918 1 98.5 32 LEU B N 1
ATOM 1376 C CA . LEU B 1 32 ? 8.5 23.016 6.191 1 98.5 32 LEU B CA 1
ATOM 1377 C C . LEU B 1 32 ? 9.586 23.422 7.172 1 98.5 32 LEU B C 1
ATOM 1379 O O . LEU B 1 32 ? 10.391 24.312 6.883 1 98.5 32 LEU B O 1
ATOM 1383 N N . GLU B 1 33 ? 9.602 22.828 8.312 1 96.62 33 GLU B N 1
ATOM 1384 C CA . GLU B 1 33 ? 10.586 23.125 9.344 1 96.62 33 GLU B CA 1
ATOM 1385 C C . GLU B 1 33 ? 11.312 21.859 9.805 1 96.62 33 GLU B C 1
ATOM 1387 O O . GLU B 1 33 ? 10.703 20.984 10.406 1 96.62 33 GLU B O 1
ATOM 1392 N N . ASN B 1 34 ? 12.633 21.812 9.539 1 95.25 34 ASN B N 1
ATOM 1393 C CA . ASN B 1 34 ? 13.445 20.656 9.914 1 95.25 34 ASN B CA 1
ATOM 1394 C C . ASN B 1 34 ? 12.875 19.359 9.336 1 95.25 34 ASN B C 1
ATOM 1396 O O . ASN B 1 34 ? 12.672 18.391 10.055 1 95.25 34 ASN B O 1
ATOM 1400 N N . SER B 1 35 ? 12.477 19.453 8.117 1 95.44 35 SER B N 1
ATOM 1401 C CA . SER B 1 35 ? 12.008 18.328 7.332 1 95.44 35 SER B CA 1
ATOM 1402 C C . SER B 1 35 ? 10.664 17.828 7.84 1 95.44 35 SER B C 1
ATOM 1404 O O . SER B 1 35 ? 10.352 16.641 7.727 1 95.44 35 SER B O 1
ATOM 1406 N N . LYS B 1 36 ? 9.906 18.797 8.477 1 97.31 36 LYS B N 1
ATOM 1407 C CA . LYS B 1 36 ? 8.555 18.484 8.938 1 97.31 36 LYS B CA 1
ATOM 1408 C C . LYS B 1 36 ? 7.547 19.484 8.375 1 97.31 36 LYS B C 1
ATOM 1410 O O . LYS B 1 36 ? 7.82 20.688 8.312 1 97.31 36 LYS B O 1
ATOM 1415 N N . LEU B 1 37 ? 6.402 18.906 8.023 1 98.56 37 LEU B N 1
ATOM 1416 C CA . LEU B 1 37 ? 5.375 19.766 7.438 1 98.56 37 LEU B CA 1
ATOM 1417 C C . LEU B 1 37 ? 4.5 20.391 8.523 1 98.56 37 LEU B C 1
ATOM 1419 O O . LEU B 1 37 ? 4.016 19.688 9.414 1 98.56 37 LEU B O 1
ATOM 1423 N N . VAL B 1 38 ? 4.301 21.703 8.453 1 98.19 38 VAL B N 1
ATOM 1424 C CA . VAL B 1 38 ? 3.5 22.438 9.438 1 98.19 38 VAL B CA 1
ATOM 1425 C C . VAL B 1 38 ? 2.281 23.047 8.75 1 98.19 38 VAL B C 1
ATOM 1427 O O . VAL B 1 38 ? 2.41 23.734 7.738 1 98.19 38 VAL B O 1
ATOM 1430 N N . VAL B 1 39 ? 1.134 22.828 9.352 1 98.19 39 VAL B N 1
ATOM 1431 C CA . VAL B 1 39 ? -0.067 23.344 8.711 1 98.19 39 VAL B CA 1
ATOM 1432 C C . VAL B 1 39 ? -0.425 24.703 9.305 1 98.19 39 VAL B C 1
ATOM 1434 O O . VAL B 1 39 ? -0.216 24.938 10.5 1 98.19 39 VAL B O 1
ATOM 1437 N N . PRO B 1 40 ? -1.011 25.531 8.492 1 98.44 40 PRO B N 1
ATOM 1438 C CA . PRO B 1 40 ? -1.135 26.922 8.891 1 98.44 40 PRO B CA 1
ATOM 1439 C C . PRO B 1 40 ? -2.473 27.234 9.562 1 98.44 40 PRO B C 1
ATOM 1441 O O . PRO B 1 40 ? -2.668 28.344 10.078 1 98.44 40 PRO B O 1
ATOM 1444 N N . SER B 1 41 ? -3.467 26.281 9.562 1 97.75 41 SER B N 1
ATOM 1445 C CA . SER B 1 41 ? -4.793 26.625 10.055 1 97.75 41 SER B CA 1
ATOM 1446 C C . SER B 1 41 ? -5.566 25.375 10.484 1 97.75 41 SER B C 1
ATOM 1448 O O . SER B 1 41 ? -5.203 24.266 10.117 1 97.75 41 SER B O 1
ATOM 1450 N N . HIS B 1 42 ? -6.586 25.641 11.336 1 96 42 HIS B N 1
ATOM 1451 C CA . HIS B 1 42 ? -7.551 24.594 11.68 1 96 42 HIS B CA 1
ATOM 1452 C C . HIS B 1 42 ? -8.477 24.297 10.5 1 96 42 HIS B C 1
ATOM 1454 O O . HIS B 1 42 ? -9.297 25.125 10.125 1 96 42 HIS B O 1
ATOM 1460 N N . SER B 1 43 ? -8.289 23.188 9.945 1 95.38 43 SER B N 1
ATOM 1461 C CA . SER B 1 43 ? -9.109 22.797 8.797 1 95.38 43 SER B CA 1
ATOM 1462 C C . SER B 1 43 ? -9.055 21.297 8.562 1 95.38 43 SER B C 1
ATOM 1464 O O . SER B 1 43 ? -8.297 20.578 9.219 1 95.38 43 SER B O 1
ATOM 1466 N N . LEU B 1 44 ? -9.945 20.875 7.648 1 93.88 44 LEU B N 1
ATOM 1467 C CA . LEU B 1 44 ? -9.867 19.516 7.133 1 93.88 44 LEU B CA 1
ATOM 1468 C C . LEU B 1 44 ? -8.797 19.391 6.055 1 93.88 44 LEU B C 1
ATOM 1470 O O . LEU B 1 44 ? -8.812 20.156 5.078 1 93.88 44 LEU B O 1
ATOM 1474 N N . TYR B 1 45 ? -7.863 18.484 6.309 1 95.62 45 TYR B N 1
ATOM 1475 C CA . TYR B 1 45 ? -6.781 18.266 5.355 1 95.62 45 TYR B CA 1
ATOM 1476 C C . TYR B 1 45 ? -6.84 16.844 4.789 1 95.62 45 TYR B C 1
ATOM 1478 O O . TYR B 1 45 ? -7.113 15.891 5.516 1 95.62 45 TYR B O 1
ATOM 1486 N N . PHE B 1 46 ? -6.605 16.766 3.51 1 94.94 46 PHE B N 1
ATOM 1487 C CA . PHE B 1 46 ? -6.199 15.477 2.959 1 94.94 46 PHE B CA 1
ATOM 1488 C C . PHE B 1 46 ? -4.684 15.32 3.004 1 94.94 46 PHE B C 1
ATOM 1490 O O . PHE B 1 46 ? -3.955 16.125 2.408 1 94.94 46 PHE B O 1
ATOM 1497 N N . ILE B 1 47 ? -4.254 14.32 3.746 1 97.31 47 ILE B N 1
ATOM 1498 C CA . ILE B 1 47 ? -2.836 13.992 3.824 1 97.31 47 ILE B CA 1
ATOM 1499 C C . ILE B 1 47 ? -2.541 12.781 2.943 1 97.31 47 ILE B C 1
ATOM 1501 O O . ILE B 1 47 ? -3.262 11.781 2.994 1 97.31 47 ILE B O 1
ATOM 1505 N N . TYR B 1 48 ? -1.466 12.883 2.109 1 97.19 48 TYR B N 1
ATOM 1506 C CA . TYR B 1 48 ? -1.077 11.766 1.262 1 97.19 48 TYR B CA 1
ATOM 1507 C C . TYR B 1 48 ? 0.439 11.625 1.2 1 97.19 48 TYR B C 1
ATOM 1509 O O . TYR B 1 48 ? 1.163 12.617 1.316 1 97.19 48 TYR B O 1
ATOM 1517 N N . SER B 1 49 ? 0.854 10.328 1.057 1 98.31 49 SER B N 1
ATOM 1518 C CA . SER B 1 49 ? 2.291 10.094 0.96 1 98.31 49 SER B CA 1
ATOM 1519 C C . SER B 1 49 ? 2.586 8.75 0.304 1 98.31 49 SER B C 1
ATOM 1521 O O . SER B 1 49 ? 1.781 7.82 0.39 1 98.31 49 SER B O 1
ATOM 1523 N N . GLN B 1 50 ? 3.686 8.758 -0.363 1 97.94 50 GLN B N 1
ATOM 1524 C CA . GLN B 1 50 ? 4.223 7.5 -0.873 1 97.94 50 GLN B CA 1
ATOM 1525 C C . GLN B 1 50 ? 5.707 7.359 -0.537 1 97.94 50 GLN B C 1
ATOM 1527 O O . GLN B 1 50 ? 6.48 8.305 -0.716 1 97.94 50 GLN B O 1
ATOM 1532 N N . VAL B 1 51 ? 6.062 6.199 -0.003 1 97.75 51 VAL B N 1
ATOM 1533 C CA . VAL B 1 51 ? 7.465 5.816 0.1 1 97.75 51 VAL B CA 1
ATOM 1534 C C . VAL B 1 51 ? 7.727 4.578 -0.755 1 97.75 51 VAL B C 1
ATOM 1536 O O . VAL B 1 51 ? 6.973 3.605 -0.699 1 97.75 51 VAL B O 1
ATOM 1539 N N . VAL B 1 52 ? 8.797 4.73 -1.528 1 97.12 52 VAL B N 1
ATOM 1540 C CA . VAL B 1 52 ? 9.18 3.588 -2.35 1 97.12 52 VAL B CA 1
ATOM 1541 C C . VAL B 1 52 ? 10.383 2.883 -1.725 1 97.12 52 VAL B C 1
ATOM 1543 O O . VAL B 1 52 ? 11.492 3.416 -1.733 1 97.12 52 VAL B O 1
ATOM 1546 N N . PHE B 1 53 ? 10.117 1.612 -1.238 1 96.69 53 PHE B N 1
ATOM 1547 C CA . PHE B 1 53 ? 11.211 0.804 -0.708 1 96.69 53 PHE B CA 1
ATOM 1548 C C . PHE B 1 53 ? 11.891 0.019 -1.821 1 96.69 53 PHE B C 1
ATOM 1550 O O . PHE B 1 53 ? 11.258 -0.333 -2.818 1 96.69 53 PHE B O 1
ATOM 1557 N N . LYS B 1 54 ? 13.203 -0.205 -1.556 1 94.19 54 LYS B N 1
ATOM 1558 C CA . LYS B 1 54 ? 13.953 -1.001 -2.521 1 94.19 54 LYS B CA 1
ATOM 1559 C C . LYS B 1 54 ? 14.859 -2.006 -1.82 1 94.19 54 LYS B C 1
ATOM 1561 O O . LYS B 1 54 ? 15.242 -1.803 -0.667 1 94.19 54 LYS B O 1
ATOM 1566 N N . GLY B 1 55 ? 15.094 -3.1 -2.557 1 91.19 55 GLY B N 1
ATOM 1567 C CA . GLY B 1 55 ? 15.977 -4.125 -2.035 1 91.19 55 GLY B CA 1
ATOM 1568 C C . GLY B 1 55 ? 16.562 -5.02 -3.117 1 91.19 55 GLY B C 1
ATOM 1569 O O . GLY B 1 55 ? 16.25 -4.855 -4.297 1 91.19 55 GLY B O 1
ATOM 1570 N N . GLN B 1 56 ? 17.547 -5.719 -2.586 1 89.19 56 GLN B N 1
ATOM 1571 C CA . GLN B 1 56 ? 18.172 -6.711 -3.451 1 89.19 56 GLN B CA 1
ATOM 1572 C C . GLN B 1 56 ? 17.938 -8.125 -2.939 1 89.19 56 GLN B C 1
ATOM 1574 O O . GLN B 1 56 ? 18.328 -8.469 -1.825 1 89.19 56 GLN B O 1
ATOM 1579 N N . GLY B 1 57 ? 17.203 -8.867 -3.812 1 87.94 57 GLY B N 1
ATOM 1580 C CA . GLY B 1 57 ? 16.984 -10.273 -3.498 1 87.94 57 GLY B CA 1
ATOM 1581 C C . GLY B 1 57 ? 16.094 -10.484 -2.289 1 87.94 57 GLY B C 1
ATOM 1582 O O . GLY B 1 57 ? 15.391 -9.562 -1.862 1 87.94 57 GLY B O 1
ATOM 1583 N N . CYS B 1 58 ? 15.977 -11.664 -1.938 1 86.75 58 CYS B N 1
ATOM 1584 C CA . CYS B 1 58 ? 15.258 -12.102 -0.749 1 86.75 58 CYS B CA 1
ATOM 1585 C C . CYS B 1 58 ? 16.094 -13.055 0.087 1 86.75 58 CYS B C 1
ATOM 1587 O O . CYS B 1 58 ? 16.359 -14.188 -0.322 1 86.75 58 CYS B O 1
ATOM 1589 N N . ASN B 1 59 ? 16.719 -12.539 1.162 1 81.44 59 ASN B N 1
ATOM 1590 C CA . ASN B 1 59 ? 17.547 -13.344 2.057 1 81.44 59 ASN B CA 1
ATOM 1591 C C . ASN B 1 59 ? 16.891 -13.5 3.428 1 81.44 59 ASN B C 1
ATOM 1593 O O . ASN B 1 59 ? 17.578 -13.688 4.434 1 81.44 59 ASN B O 1
ATOM 1597 N N . GLY B 1 60 ? 15.641 -13.602 3.51 1 82.25 60 GLY B N 1
ATOM 1598 C CA . GLY B 1 60 ? 14.859 -13.68 4.738 1 82.25 60 GLY B CA 1
ATOM 1599 C C . GLY B 1 60 ? 13.57 -12.883 4.68 1 82.25 60 GLY B C 1
ATOM 1600 O O . GLY B 1 60 ? 13.211 -12.344 3.627 1 82.25 60 GLY B O 1
ATOM 1601 N N . SER B 1 61 ? 12.93 -12.945 5.723 1 82.88 61 SER B N 1
ATOM 1602 C CA . SER B 1 61 ? 11.688 -12.188 5.773 1 82.88 61 SER B CA 1
ATOM 1603 C C . SER B 1 61 ? 11.953 -10.688 5.812 1 82.88 61 SER B C 1
ATOM 1605 O O . SER B 1 61 ? 12.875 -10.234 6.484 1 82.88 61 SER B O 1
ATOM 1607 N N . CYS B 1 62 ? 11.273 -10 4.93 1 90.31 62 CYS B N 1
ATOM 1608 C CA . CYS B 1 62 ? 11.414 -8.547 4.875 1 90.31 62 CYS B CA 1
ATOM 1609 C C . CYS B 1 62 ? 10.062 -7.863 5.031 1 90.31 62 CYS B C 1
ATOM 1611 O O . CYS B 1 62 ? 9.18 -8.016 4.18 1 90.31 62 CYS B O 1
ATOM 1613 N N . SER B 1 63 ? 9.969 -7.156 6.109 1 93.19 63 SER B N 1
ATOM 1614 C CA . SER B 1 63 ? 8.758 -6.391 6.387 1 93.19 63 SER B CA 1
ATOM 1615 C C . SER B 1 63 ? 9.016 -4.891 6.297 1 93.19 63 SER B C 1
ATOM 1617 O O . SER B 1 63 ? 10.039 -4.402 6.781 1 93.19 63 SER B O 1
ATOM 1619 N N . LEU B 1 64 ? 8.102 -4.258 5.688 1 96.88 64 LEU B N 1
ATOM 1620 C CA . LEU B 1 64 ? 8.172 -2.809 5.512 1 96.88 64 LEU B CA 1
ATOM 1621 C C . LEU B 1 64 ? 7.062 -2.111 6.293 1 96.88 64 LEU B C 1
ATOM 1623 O O . LEU B 1 64 ? 5.953 -2.635 6.406 1 96.88 64 LEU B O 1
ATOM 1627 N N . SER B 1 65 ? 7.418 -0.979 6.871 1 97.62 65 SER B N 1
ATOM 1628 C CA . SER B 1 65 ? 6.398 -0.199 7.566 1 97.62 65 SER B CA 1
ATOM 1629 C C . SER B 1 65 ? 6.574 1.294 7.309 1 97.62 65 SER B C 1
ATOM 1631 O O . SER B 1 65 ? 7.695 1.767 7.109 1 97.62 65 SER B O 1
ATOM 1633 N N . TYR B 1 66 ? 5.5 2 7.289 1 97.75 66 TYR B N 1
ATOM 1634 C CA . TYR B 1 66 ? 5.484 3.434 7.02 1 97.75 66 TYR B CA 1
ATOM 1635 C C . TYR B 1 66 ? 4.32 4.109 7.734 1 97.75 66 TYR B C 1
ATOM 1637 O O . TYR B 1 66 ? 3.162 3.73 7.543 1 97.75 66 TYR B O 1
ATOM 1645 N N . SER B 1 67 ? 4.676 5.18 8.57 1 97.31 67 SER B N 1
ATOM 1646 C CA . SER B 1 67 ? 3.637 5.859 9.336 1 97.31 67 SER B CA 1
ATOM 1647 C C . SER B 1 67 ? 3.803 7.371 9.273 1 97.31 67 SER B C 1
ATOM 1649 O O . SER B 1 67 ? 4.922 7.875 9.141 1 97.31 67 SER B O 1
ATOM 1651 N N . ILE B 1 68 ? 2.709 8 9.352 1 97 68 ILE B N 1
ATOM 1652 C CA . ILE B 1 68 ? 2.658 9.453 9.469 1 97 68 ILE B CA 1
ATOM 1653 C C . ILE B 1 68 ? 2.055 9.844 10.82 1 97 68 ILE B C 1
ATOM 1655 O O . ILE B 1 68 ? 0.983 9.359 11.188 1 97 68 ILE B O 1
ATOM 1659 N N . TYR B 1 69 ? 2.75 10.742 11.523 1 95.5 69 TYR B N 1
ATOM 1660 C CA . TYR B 1 69 ? 2.35 11.203 12.852 1 95.5 69 TYR B CA 1
ATOM 1661 C C . TYR B 1 69 ? 1.988 12.688 12.82 1 95.5 69 TYR B C 1
ATOM 1663 O O . TYR B 1 69 ? 2.461 13.438 11.961 1 95.5 69 TYR B O 1
ATOM 1671 N N . ARG B 1 70 ? 1.169 12.969 13.766 1 95.38 70 ARG B N 1
ATOM 1672 C CA . ARG B 1 70 ? 0.899 14.367 14.047 1 95.38 70 ARG B CA 1
ATOM 1673 C C . ARG B 1 70 ? 1.419 14.758 15.43 1 95.38 70 ARG B C 1
ATOM 1675 O O . ARG B 1 70 ? 1.151 14.07 16.422 1 95.38 70 ARG B O 1
ATOM 1682 N N . PHE B 1 71 ? 2.166 15.781 15.484 1 94.44 71 PHE B N 1
ATOM 1683 C CA . PHE B 1 71 ? 2.568 16.422 16.734 1 94.44 71 PHE B CA 1
ATOM 1684 C C . PHE B 1 71 ? 1.888 17.766 16.906 1 94.44 71 PHE B C 1
ATOM 1686 O O . PHE B 1 71 ? 1.905 18.594 15.984 1 94.44 71 PHE B O 1
ATOM 1693 N N . SER B 1 72 ? 1.183 17.891 18.031 1 89.62 72 SER B N 1
ATOM 1694 C CA . SER B 1 72 ? 0.54 19.172 18.344 1 89.62 72 SER B CA 1
ATOM 1695 C C . SER B 1 72 ? 1.21 19.859 19.531 1 89.62 72 SER B C 1
ATOM 1697 O O . SER B 1 72 ? 1.479 19.219 20.547 1 89.62 72 SER B O 1
ATOM 1699 N N . ASN B 1 73 ? 1.584 21.094 19.359 1 77.88 73 ASN B N 1
ATOM 1700 C CA . ASN B 1 73 ? 2.15 21.844 20.469 1 77.88 73 ASN B CA 1
ATOM 1701 C C . ASN B 1 73 ? 1.15 22 21.609 1 77.88 73 ASN B C 1
ATOM 1703 O O . ASN B 1 73 ? 1.542 22.125 22.781 1 77.88 73 ASN B O 1
ATOM 1707 N N . HIS B 1 74 ? -0.12 22.031 21.234 1 76.31 74 HIS B N 1
ATOM 1708 C CA . HIS B 1 74 ? -1.143 22.219 22.266 1 76.31 74 HIS B CA 1
ATOM 1709 C C . HIS B 1 74 ? -1.272 20.969 23.141 1 76.31 74 HIS B C 1
ATOM 1711 O O . HIS B 1 74 ? -1.498 21.094 24.359 1 76.31 74 HIS B O 1
ATOM 1717 N N . TYR B 1 75 ? -1.103 19.906 22.578 1 70.81 75 TYR B N 1
ATOM 1718 C CA . TYR B 1 75 ? -1.094 18.641 23.312 1 70.81 75 TYR B CA 1
ATOM 1719 C C . TYR B 1 75 ? 0.13 17.812 22.953 1 70.81 75 TYR B C 1
ATOM 1721 O O . TYR B 1 75 ? 0.141 17.125 21.938 1 70.81 75 TYR B O 1
ATOM 1729 N N . PRO B 1 76 ? 1.166 17.906 23.719 1 72.19 76 PRO B N 1
ATOM 1730 C CA . PRO B 1 76 ? 2.453 17.297 23.375 1 72.19 76 PRO B CA 1
ATOM 1731 C C . PRO B 1 76 ? 2.375 15.773 23.25 1 72.19 76 PRO B C 1
ATOM 1733 O O . PRO B 1 76 ? 3.004 15.055 24.031 1 72.19 76 PRO B O 1
ATOM 1736 N N . VAL B 1 77 ? 1.285 15.367 22.562 1 80.25 77 VAL B N 1
ATOM 1737 C CA . VAL B 1 77 ? 1.187 13.938 22.297 1 80.25 77 VAL B CA 1
ATOM 1738 C C . VAL B 1 77 ? 1.354 13.672 20.812 1 80.25 77 VAL B C 1
ATOM 1740 O O . VAL B 1 77 ? 0.857 14.438 19.969 1 80.25 77 VAL B O 1
ATOM 1743 N N . GLU B 1 78 ? 2.189 12.75 20.453 1 87.88 78 GLU B N 1
ATOM 1744 C CA . GLU B 1 78 ? 2.311 12.25 19.094 1 87.88 78 GLU B CA 1
ATOM 1745 C C . GLU B 1 78 ? 1.212 11.242 18.766 1 87.88 78 GLU B C 1
ATOM 1747 O O . GLU B 1 78 ? 0.983 10.305 19.547 1 87.88 78 GLU B O 1
ATOM 1752 N N . LYS B 1 79 ? 0.436 11.609 17.75 1 91.25 79 LYS B N 1
ATOM 1753 C CA . LYS B 1 79 ? -0.641 10.719 17.344 1 91.25 79 LYS B CA 1
ATOM 1754 C C . LYS B 1 79 ? -0.371 10.133 15.961 1 91.25 79 LYS B C 1
ATOM 1756 O O . LYS B 1 79 ? 0.006 10.852 15.039 1 91.25 79 LYS B O 1
ATOM 1761 N N . ILE B 1 80 ? -0.547 8.797 15.859 1 93.75 80 ILE B N 1
ATOM 1762 C CA . ILE B 1 80 ? -0.446 8.164 14.555 1 93.75 80 ILE B CA 1
ATOM 1763 C C . ILE B 1 80 ? -1.689 8.484 13.727 1 93.75 80 ILE B C 1
ATOM 1765 O O . ILE B 1 80 ? -2.816 8.266 14.172 1 93.75 80 ILE B O 1
ATOM 1769 N N . LEU B 1 81 ? -1.438 9.055 12.555 1 93.81 81 LEU B N 1
ATOM 1770 C CA . LEU B 1 81 ? -2.551 9.375 11.664 1 93.81 81 LEU B CA 1
ATOM 1771 C C . LEU B 1 81 ? -2.762 8.266 10.641 1 93.81 81 LEU B C 1
ATOM 1773 O O . LEU B 1 81 ? -3.895 7.84 10.406 1 93.81 81 LEU B O 1
ATOM 1777 N N . LEU B 1 82 ? -1.753 7.914 9.977 1 95.12 82 LEU B N 1
ATOM 1778 C CA . LEU B 1 82 ? -1.735 6.879 8.945 1 95.12 82 LEU B CA 1
ATOM 1779 C C . LEU B 1 82 ? -0.61 5.883 9.195 1 95.12 82 LEU B C 1
ATOM 1781 O O . LEU B 1 82 ? 0.508 6.273 9.539 1 95.12 82 LEU B O 1
ATOM 1785 N N . SER B 1 83 ? -0.928 4.609 9.078 1 96.5 83 SER B N 1
ATOM 1786 C CA . SER B 1 83 ? 0.071 3.557 9.227 1 96.5 83 SER B CA 1
ATOM 1787 C C . SER B 1 83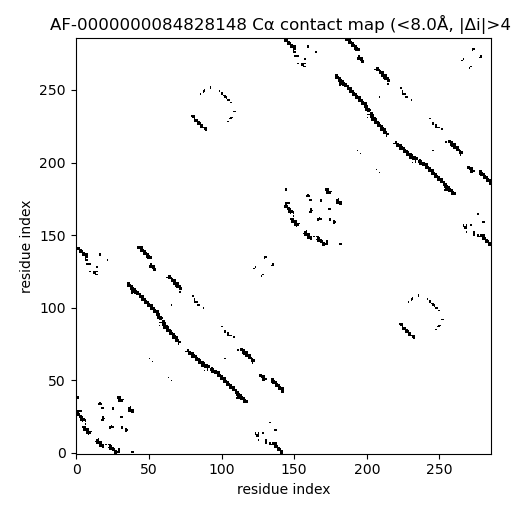 ? -0.162 2.424 8.234 1 96.5 83 SER B C 1
ATOM 1789 O O . SER B 1 83 ? -1.305 2.027 7.992 1 96.5 83 SER B O 1
ATOM 1791 N N . SER B 1 84 ? 0.89 1.986 7.637 1 97.25 84 SER B N 1
ATOM 1792 C CA . SER B 1 84 ? 0.841 0.876 6.691 1 97.25 84 SER B CA 1
ATOM 1793 C C . SER B 1 84 ? 2.039 -0.051 6.863 1 97.25 84 SER B C 1
ATOM 1795 O O . SER B 1 84 ? 3.125 0.393 7.246 1 97.25 84 SER B O 1
ATOM 1797 N N . SER B 1 85 ? 1.782 -1.298 6.609 1 96.69 85 SER B N 1
ATOM 1798 C CA . SER B 1 85 ? 2.854 -2.289 6.582 1 96.69 85 SER B CA 1
ATOM 1799 C C . SER B 1 85 ? 2.664 -3.277 5.438 1 96.69 85 SER B C 1
ATOM 1801 O O . SER B 1 85 ? 1.545 -3.473 4.957 1 96.69 85 SER B O 1
ATOM 1803 N N . LYS B 1 86 ? 3.775 -3.893 5 1 95.69 86 LYS B N 1
ATOM 1804 C CA . LYS B 1 86 ? 3.773 -4.883 3.928 1 95.69 86 LYS B CA 1
ATOM 1805 C C . LYS B 1 86 ? 4.91 -5.887 4.102 1 95.69 86 LYS B C 1
ATOM 1807 O O . LYS B 1 86 ? 5.957 -5.555 4.668 1 95.69 86 LYS B O 1
ATOM 1812 N N . THR B 1 87 ? 4.625 -7.062 3.594 1 92.94 87 THR B N 1
ATOM 1813 C CA . THR B 1 87 ? 5.715 -8.031 3.488 1 92.94 87 THR B CA 1
ATOM 1814 C C . THR B 1 87 ? 6.293 -8.039 2.076 1 92.94 87 THR B C 1
ATOM 1816 O O . THR B 1 87 ? 5.59 -8.352 1.113 1 92.94 87 THR B O 1
ATOM 1819 N N . ALA B 1 88 ? 7.562 -7.738 1.951 1 88.94 88 ALA B N 1
ATOM 1820 C CA . ALA B 1 88 ? 8.219 -7.723 0.647 1 88.94 88 ALA B CA 1
ATOM 1821 C C . ALA B 1 88 ? 8.727 -9.117 0.271 1 88.94 88 ALA B C 1
ATOM 1823 O O . ALA B 1 88 ? 8.828 -9.445 -0.912 1 88.94 88 ALA B O 1
ATOM 1824 N N . CYS B 1 89 ? 9.07 -9.852 1.247 1 85.25 89 CYS B N 1
ATOM 1825 C CA . CYS B 1 89 ? 9.594 -11.203 1.093 1 85.25 89 CYS B CA 1
ATOM 1826 C C . CYS B 1 89 ? 9.281 -12.055 2.32 1 85.25 89 CYS B C 1
ATOM 1828 O O . CYS B 1 89 ? 9.414 -11.586 3.453 1 85.25 89 CYS B O 1
ATOM 1830 N N . ASP B 1 90 ? 8.82 -13.273 1.932 1 78.62 90 ASP B N 1
ATOM 1831 C CA . ASP B 1 90 ? 8.484 -14.125 3.068 1 78.62 90 ASP B CA 1
ATOM 1832 C C . ASP B 1 90 ? 9.68 -14.984 3.473 1 78.62 90 ASP B C 1
ATOM 1834 O O . ASP B 1 90 ? 9.648 -15.656 4.512 1 78.62 90 ASP B O 1
ATOM 1838 N N . GLY B 1 91 ? 10.719 -14.906 2.754 1 77 91 GLY B N 1
ATOM 1839 C CA . GLY B 1 91 ? 11.953 -15.586 3.111 1 77 91 GLY B CA 1
ATOM 1840 C C . GLY B 1 91 ? 11.977 -17.047 2.674 1 77 91 GLY B C 1
ATOM 1841 O O . GLY B 1 91 ? 12.977 -17.734 2.873 1 77 91 GLY B O 1
ATOM 1842 N N . SER B 1 92 ? 10.898 -17.531 2.07 1 75.25 92 SER B N 1
ATOM 1843 C CA . SER B 1 92 ? 10.844 -18.938 1.7 1 75.25 92 SER B CA 1
ATOM 1844 C C . SER B 1 92 ? 11.68 -19.219 0.453 1 75.25 92 SER B C 1
ATOM 1846 O O . SER B 1 92 ? 12.141 -20.344 0.245 1 75.25 92 SER B O 1
ATOM 1848 N N . VAL B 1 93 ? 11.812 -18.188 -0.349 1 77.25 93 VAL B N 1
ATOM 1849 C CA . VAL B 1 93 ? 12.586 -18.344 -1.573 1 77.25 93 VAL B CA 1
ATOM 1850 C C . VAL B 1 93 ? 13.75 -17.359 -1.58 1 77.25 93 VAL B C 1
ATOM 1852 O O . VAL B 1 93 ? 13.555 -16.156 -1.366 1 77.25 93 VAL B O 1
ATOM 1855 N N . GLN B 1 94 ? 14.836 -17.906 -1.884 1 84 94 GLN B N 1
ATOM 1856 C CA . GLN B 1 94 ? 16 -17.047 -2.012 1 84 94 GLN B CA 1
ATOM 1857 C C . GLN B 1 94 ? 16.266 -16.672 -3.473 1 84 94 GLN B C 1
ATOM 1859 O O . GLN B 1 94 ? 16.219 -17.547 -4.348 1 84 94 GLN B O 1
ATOM 1864 N N . HIS B 1 95 ? 16.312 -15.445 -3.717 1 86.62 95 HIS B N 1
ATOM 1865 C CA . HIS B 1 95 ? 16.719 -14.953 -5.027 1 86.62 95 HIS B CA 1
ATOM 1866 C C . HIS B 1 95 ? 17.516 -13.656 -4.902 1 86.62 95 HIS B C 1
ATOM 1868 O O . HIS B 1 95 ? 17.656 -13.117 -3.807 1 86.62 95 HIS B O 1
ATOM 1874 N N . THR B 1 96 ? 18.188 -13.281 -6.055 1 89.56 96 THR B N 1
ATOM 1875 C CA . THR B 1 96 ? 19.047 -12.102 -6.02 1 89.56 96 THR B CA 1
ATOM 1876 C C . THR B 1 96 ? 18.469 -10.977 -6.863 1 89.56 96 THR B C 1
ATOM 1878 O O . THR B 1 96 ? 19.141 -9.977 -7.125 1 89.56 96 THR B O 1
ATOM 1881 N N . LYS B 1 97 ? 17.219 -11.062 -7.223 1 90.94 97 LYS B N 1
ATOM 1882 C CA . LYS B 1 97 ? 16.625 -10.07 -8.102 1 90.94 97 LYS B CA 1
ATOM 1883 C C . LYS B 1 97 ? 16.25 -8.797 -7.336 1 90.94 97 LYS B C 1
ATOM 1885 O O . LYS B 1 97 ? 15.781 -8.875 -6.199 1 90.94 97 LYS B O 1
ATOM 1890 N N . PRO B 1 98 ? 16.531 -7.645 -8.008 1 91.06 98 PRO B N 1
ATOM 1891 C CA . PRO B 1 98 ? 16.125 -6.41 -7.344 1 91.06 98 PRO B CA 1
ATOM 1892 C C . PRO B 1 98 ? 14.602 -6.246 -7.297 1 91.06 98 PRO B C 1
ATOM 1894 O O . PRO B 1 98 ? 13.891 -6.809 -8.133 1 91.06 98 PRO B O 1
ATOM 1897 N N . TRP B 1 99 ? 14.156 -5.508 -6.305 1 91.25 99 TRP B N 1
ATOM 1898 C CA . TRP B 1 99 ? 12.719 -5.246 -6.207 1 91.25 99 TRP B CA 1
ATOM 1899 C C . TRP B 1 99 ? 12.461 -3.842 -5.676 1 91.25 99 TRP B C 1
ATOM 1901 O O . TRP B 1 99 ? 13.328 -3.238 -5.043 1 91.25 99 TRP B O 1
ATOM 1911 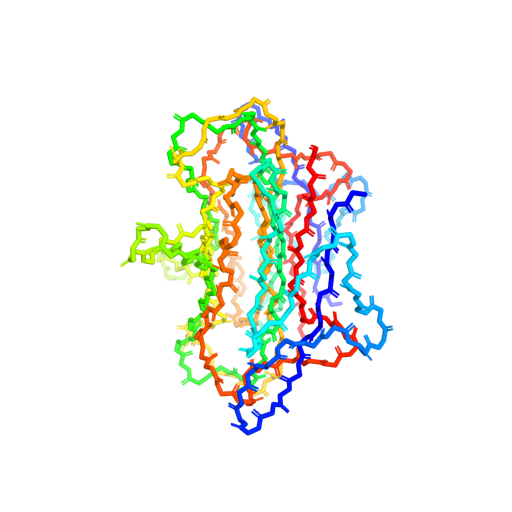N N . MET B 1 100 ? 11.312 -3.326 -6 1 93.25 100 MET B N 1
ATOM 1912 C CA . MET B 1 100 ? 10.766 -2.088 -5.453 1 93.25 100 MET B CA 1
ATOM 1913 C C . MET B 1 100 ? 9.344 -2.301 -4.945 1 93.25 100 MET B C 1
ATOM 1915 O O . MET B 1 100 ? 8.555 -3.014 -5.574 1 93.25 100 MET B O 1
ATOM 1919 N N . GLN B 1 101 ? 9.062 -1.703 -3.764 1 95.38 101 GLN B N 1
ATOM 1920 C CA . GLN B 1 101 ? 7.742 -1.791 -3.154 1 95.38 101 GLN B CA 1
ATOM 1921 C C . GLN B 1 101 ? 7.246 -0.417 -2.711 1 95.38 101 GLN B C 1
ATOM 1923 O O . GLN B 1 101 ? 7.781 0.166 -1.766 1 95.38 101 GLN B O 1
ATOM 1928 N N . PRO B 1 102 ? 6.188 0.12 -3.414 1 96.12 102 PRO B N 1
ATOM 1929 C CA . PRO B 1 102 ? 5.637 1.396 -2.949 1 96.12 102 PRO B CA 1
ATOM 1930 C C . PRO B 1 102 ? 4.586 1.22 -1.855 1 96.12 102 PRO B C 1
ATOM 1932 O O . PRO B 1 102 ? 3.832 0.244 -1.868 1 96.12 102 PRO B O 1
ATOM 1935 N N . ILE B 1 103 ? 4.617 2.031 -0.853 1 97.62 103 ILE B N 1
ATOM 1936 C CA . ILE B 1 103 ? 3.535 2.176 0.113 1 97.62 103 ILE B CA 1
ATOM 1937 C C . ILE B 1 103 ? 2.916 3.566 -0.008 1 97.62 103 ILE B C 1
ATOM 1939 O O . ILE B 1 103 ? 3.533 4.562 0.372 1 97.62 103 ILE B O 1
ATOM 1943 N N . TYR B 1 104 ? 1.755 3.598 -0.562 1 97 104 TYR B N 1
ATOM 1944 C CA . TYR B 1 104 ? 0.974 4.828 -0.63 1 97 104 TYR B CA 1
ATOM 1945 C C . TYR B 1 104 ? -0.095 4.855 0.456 1 97 104 TYR B C 1
ATOM 1947 O O . TYR B 1 104 ? -0.75 3.844 0.717 1 97 104 TYR B O 1
ATOM 1955 N N . GLN B 1 105 ? -0.303 6.039 1.048 1 95.75 105 GLN B N 1
ATOM 1956 C CA . GLN B 1 105 ? -1.356 6.277 2.029 1 95.75 105 GLN B CA 1
ATOM 1957 C C . GLN B 1 105 ? -1.946 7.68 1.874 1 95.75 105 GLN B C 1
ATOM 1959 O O . GLN B 1 105 ? -1.247 8.609 1.474 1 95.75 105 GLN B O 1
ATOM 1964 N N . GLY B 1 106 ? -3.248 7.73 2.244 1 94.44 106 GLY B N 1
ATOM 1965 C CA . GLY B 1 106 ? -3.908 9.023 2.26 1 94.44 106 GLY B CA 1
ATOM 1966 C C . GLY B 1 106 ? -5.266 9 2.936 1 94.44 106 GLY B C 1
ATOM 1967 O O . GLY B 1 106 ? -6.02 8.031 2.781 1 94.44 106 GLY B O 1
ATOM 1968 N N . ALA B 1 107 ? -5.566 10 3.668 1 93.56 107 ALA B N 1
ATOM 1969 C CA . ALA B 1 107 ? -6.855 10.117 4.344 1 93.56 107 ALA B CA 1
ATOM 1970 C C . ALA B 1 107 ? -7.109 11.547 4.797 1 93.56 107 ALA B C 1
ATOM 1972 O O . ALA B 1 107 ? -6.246 12.422 4.645 1 93.56 107 ALA B O 1
ATOM 1973 N N . ILE B 1 108 ? -8.312 11.727 5.309 1 92.81 108 ILE B N 1
ATOM 1974 C CA . ILE B 1 108 ? -8.758 13.055 5.727 1 92.81 108 ILE B CA 1
ATOM 1975 C C . ILE B 1 108 ? -8.648 13.18 7.246 1 92.81 108 ILE B C 1
ATOM 1977 O O . ILE B 1 108 ? -9.086 12.289 7.98 1 92.81 108 ILE B O 1
ATOM 1981 N N . PHE B 1 109 ? -8.086 14.336 7.699 1 92.56 109 PHE B N 1
ATOM 1982 C CA . PHE B 1 109 ? -7.969 14.602 9.125 1 92.56 109 PHE B CA 1
ATOM 1983 C C . PHE B 1 109 ? -8.273 16.062 9.438 1 92.56 109 PHE B C 1
ATOM 1985 O O . PHE B 1 109 ? -8 16.938 8.617 1 92.56 109 PHE B O 1
ATOM 1992 N N . MET B 1 110 ? -8.758 16.266 10.555 1 92.5 110 MET B N 1
ATOM 1993 C CA . MET B 1 110 ? -8.828 17.609 11.094 1 92.5 110 MET B CA 1
ATOM 1994 C C . MET B 1 110 ? -7.516 18 11.773 1 92.5 110 MET B C 1
ATOM 1996 O O . MET B 1 110 ? -7.07 17.312 12.703 1 92.5 110 MET B O 1
ATOM 2000 N N . LEU B 1 111 ? -6.953 19.047 11.273 1 93.44 111 LEU B N 1
ATOM 2001 C CA . LEU B 1 111 ? -5.711 19.5 11.891 1 93.44 111 LEU B CA 1
ATOM 2002 C C . LEU B 1 111 ? -5.859 20.906 12.438 1 93.44 111 LEU B C 1
ATOM 2004 O O . LEU B 1 111 ? -6.672 21.703 11.945 1 93.44 111 LEU B O 1
ATOM 2008 N N . ASP B 1 112 ? -5.055 21.172 13.43 1 94.81 112 ASP B N 1
ATOM 2009 C CA . ASP B 1 112 ? -5.031 22.5 14.039 1 94.81 112 ASP B CA 1
ATOM 2010 C C . ASP B 1 112 ? -3.824 23.297 13.547 1 94.81 112 ASP B C 1
ATOM 2012 O O . ASP B 1 112 ? -2.822 22.719 13.117 1 94.81 112 ASP B O 1
ATOM 2016 N N . GLU B 1 113 ? -4.02 24.641 13.648 1 96.62 113 GLU B N 1
ATOM 2017 C CA . GLU B 1 113 ? -2.896 25.5 13.32 1 96.62 113 GLU B CA 1
ATOM 2018 C C . GLU B 1 113 ? -1.641 25.094 14.086 1 96.62 113 GLU B C 1
ATOM 2020 O O . GLU B 1 113 ? -1.677 24.938 15.305 1 96.62 113 GLU B O 1
ATOM 2025 N N . GLY B 1 114 ? -0.553 24.922 13.328 1 95.88 114 GLY B N 1
ATOM 2026 C CA . GLY B 1 114 ? 0.726 24.625 13.961 1 95.88 114 GLY B CA 1
ATOM 2027 C C . GLY B 1 114 ? 0.996 23.141 14.125 1 95.88 114 GLY B C 1
ATOM 2028 O O . GLY B 1 114 ? 2.082 22.75 14.547 1 95.88 114 GLY B O 1
ATOM 2029 N N . ASP B 1 115 ? -0.042 22.328 13.797 1 96.31 115 ASP B N 1
ATOM 2030 C CA . ASP B 1 115 ? 0.221 20.891 13.812 1 96.31 115 ASP B CA 1
ATOM 2031 C C . ASP B 1 115 ? 1.377 20.531 12.883 1 96.31 115 ASP B C 1
ATOM 2033 O O . ASP B 1 115 ? 1.507 21.094 11.797 1 96.31 115 ASP B O 1
ATOM 2037 N N . ILE B 1 116 ? 2.174 19.516 13.352 1 97.31 116 ILE B N 1
ATOM 2038 C CA . ILE B 1 116 ? 3.352 19.062 12.617 1 97.31 116 ILE B CA 1
ATOM 2039 C C . ILE B 1 116 ? 3.15 17.625 12.156 1 97.31 116 ILE B C 1
ATOM 2041 O O . ILE B 1 116 ? 2.75 16.766 12.938 1 97.31 116 ILE B O 1
ATOM 2045 N N . LEU B 1 117 ? 3.412 17.422 10.812 1 97.56 117 LEU B N 1
ATOM 2046 C CA . LEU B 1 117 ? 3.369 16.062 10.273 1 97.56 117 LEU B CA 1
ATOM 2047 C C . LEU B 1 117 ? 4.77 15.461 10.203 1 97.56 117 LEU B C 1
ATOM 2049 O O . LEU B 1 117 ? 5.66 16.031 9.57 1 97.56 117 LEU B O 1
ATOM 2053 N N . LEU B 1 118 ? 4.863 14.289 10.82 1 96.19 118 LEU B N 1
ATOM 2054 C CA . LEU B 1 118 ? 6.121 13.555 10.867 1 96.19 118 LEU B CA 1
ATOM 2055 C C . LEU B 1 118 ? 5.977 12.188 10.211 1 96.19 118 LEU B C 1
ATOM 2057 O O . LEU B 1 118 ? 4.902 11.578 10.25 1 96.19 118 LEU B O 1
ATOM 2061 N N . THR B 1 119 ? 7.086 11.781 9.602 1 96.81 119 THR B N 1
ATOM 2062 C CA . THR B 1 119 ? 7.039 10.461 8.977 1 96.81 119 THR B CA 1
ATOM 2063 C C . THR B 1 119 ? 8.07 9.523 9.609 1 96.81 119 THR B C 1
ATOM 2065 O O . THR B 1 119 ? 9.156 9.961 9.992 1 96.81 119 THR B O 1
ATOM 2068 N N . GLU B 1 120 ? 7.641 8.266 9.734 1 95.75 120 GLU B N 1
ATOM 2069 C CA . GLU B 1 120 ? 8.531 7.199 10.18 1 95.75 120 GLU B CA 1
ATOM 2070 C C . GLU B 1 120 ? 8.43 5.98 9.266 1 95.75 120 GLU B C 1
ATOM 2072 O O . GLU B 1 120 ? 7.332 5.578 8.875 1 95.75 120 GLU B O 1
ATOM 2077 N N . MET B 1 121 ? 9.594 5.461 8.883 1 95.81 121 MET B N 1
ATOM 2078 C CA . MET B 1 121 ? 9.586 4.27 8.039 1 95.81 121 MET B CA 1
ATOM 2079 C C . MET B 1 121 ? 10.609 3.248 8.531 1 95.81 121 MET B C 1
ATOM 2081 O O . MET B 1 121 ? 11.609 3.613 9.156 1 95.81 121 MET B O 1
ATOM 2085 N N . TYR B 1 122 ? 10.312 1.971 8.211 1 95.19 122 TYR B N 1
ATOM 2086 C CA . TYR B 1 122 ? 11.219 0.874 8.516 1 95.19 122 TYR B CA 1
ATOM 2087 C C . TYR B 1 122 ? 11.266 -0.128 7.363 1 95.19 122 TYR B C 1
ATOM 2089 O O . TYR B 1 122 ? 10.227 -0.605 6.906 1 95.19 122 TYR B O 1
ATOM 2097 N N . PRO B 1 123 ? 12.516 -0.536 6.906 1 91.94 123 PRO B N 1
ATOM 2098 C CA . PRO B 1 123 ? 13.82 -0.028 7.328 1 91.94 123 PRO B CA 1
ATOM 2099 C C . PRO B 1 123 ? 14.078 1.404 6.863 1 91.94 123 PRO B C 1
ATOM 2101 O O . PRO B 1 123 ? 13.383 1.9 5.969 1 91.94 123 PRO B O 1
ATOM 2104 N N . MET B 1 124 ? 15.008 2.105 7.574 1 86.94 124 MET B N 1
ATOM 2105 C CA . MET B 1 124 ? 15.188 3.535 7.34 1 86.94 124 MET B CA 1
ATOM 2106 C C . MET B 1 124 ? 16.531 3.814 6.688 1 86.94 124 MET B C 1
ATOM 2108 O O . MET B 1 124 ? 16.859 4.969 6.402 1 86.94 124 MET B O 1
ATOM 2112 N N . SER B 1 125 ? 17.203 2.854 6.258 1 81.62 125 SER B N 1
ATOM 2113 C CA . SER B 1 125 ? 18.531 3.096 5.688 1 81.62 125 SER B CA 1
ATOM 2114 C C . SER B 1 125 ? 18.422 3.678 4.281 1 81.62 125 SER B C 1
ATOM 2116 O O . SER B 1 125 ? 17.406 3.5 3.602 1 81.62 125 SER B O 1
ATOM 2118 N N . ASP B 1 126 ? 19.422 4.422 3.895 1 83.25 126 ASP B N 1
ATOM 2119 C CA . ASP B 1 126 ? 19.5 5.023 2.566 1 83.25 126 ASP B CA 1
ATOM 2120 C C . ASP B 1 126 ? 19.438 3.955 1.476 1 83.25 126 ASP B C 1
ATOM 2122 O O . ASP B 1 126 ? 19 4.223 0.358 1 83.25 126 ASP B O 1
ATOM 2126 N N . GLN B 1 127 ? 19.828 2.828 1.84 1 88.25 127 GLN B N 1
ATOM 2127 C CA . GLN B 1 127 ? 19.844 1.758 0.847 1 88.25 127 GLN B CA 1
ATOM 2128 C C . GLN B 1 127 ? 18.469 1.146 0.67 1 88.25 127 GLN B C 1
ATOM 2130 O O . GLN B 1 127 ? 18.219 0.404 -0.284 1 88.25 127 GLN B O 1
ATOM 2135 N N . ASP B 1 128 ? 17.547 1.628 1.479 1 92.25 128 ASP B N 1
ATOM 2136 C CA . ASP B 1 128 ? 16.266 0.943 1.495 1 92.25 128 ASP B CA 1
ATOM 2137 C C . ASP B 1 128 ? 15.188 1.784 0.813 1 92.25 128 ASP B C 1
ATOM 2139 O O . ASP B 1 128 ? 14.062 1.312 0.595 1 92.25 128 ASP B O 1
ATOM 2143 N N . ILE B 1 129 ? 15.508 3.037 0.444 1 96.06 129 ILE B N 1
ATOM 2144 C CA . ILE B 1 129 ? 14.477 3.938 -0.049 1 96.06 129 ILE B CA 1
ATOM 2145 C C . ILE B 1 129 ? 14.883 4.5 -1.407 1 96.06 129 ILE B C 1
ATOM 2147 O O . ILE B 1 129 ? 16.016 4.953 -1.583 1 96.06 129 ILE B O 1
ATOM 2151 N N . GLU B 1 130 ? 13.984 4.449 -2.348 1 95.38 130 GLU B N 1
ATOM 2152 C CA . GLU B 1 130 ? 14.18 5.012 -3.68 1 95.38 130 GLU B CA 1
ATOM 2153 C C . GLU B 1 130 ? 13.664 6.449 -3.754 1 95.38 130 GLU B C 1
ATOM 2155 O O . GLU B 1 130 ? 12.477 6.699 -3.533 1 95.38 130 GLU B O 1
ATOM 2160 N N . THR B 1 131 ? 14.484 7.387 -4.09 1 93.81 131 THR B N 1
ATOM 2161 C CA . THR B 1 131 ? 14.07 8.789 -4.086 1 93.81 131 THR B CA 1
ATOM 2162 C C . THR B 1 131 ? 14.227 9.398 -5.473 1 93.81 131 THR B C 1
ATOM 2164 O O . THR B 1 131 ? 14.023 10.602 -5.652 1 93.81 131 THR B O 1
ATOM 2167 N N . SER B 1 132 ? 14.43 8.586 -6.438 1 90.38 132 SER B N 1
ATOM 2168 C CA . SER B 1 132 ? 14.602 9.133 -7.777 1 90.38 132 SER B CA 1
ATOM 2169 C C . SER B 1 132 ? 13.266 9.555 -8.375 1 90.38 132 SER B C 1
ATOM 2171 O O . SER B 1 132 ? 12.227 8.961 -8.07 1 90.38 132 SER B O 1
ATOM 2173 N N . ASP B 1 133 ? 13.172 10.625 -9.117 1 88 133 ASP B N 1
ATOM 2174 C CA . ASP B 1 133 ? 12.07 11.078 -9.961 1 88 133 ASP B CA 1
ATOM 2175 C C . ASP B 1 133 ? 10.852 11.469 -9.125 1 88 133 ASP B C 1
ATOM 2177 O O . ASP B 1 133 ? 9.719 11.344 -9.586 1 88 133 ASP B O 1
ATOM 2181 N N . GLY B 1 134 ? 11.016 11.703 -7.922 1 92.06 134 GLY B N 1
ATOM 2182 C CA . GLY B 1 134 ? 9.93 12.219 -7.105 1 92.06 134 GLY B CA 1
ATOM 2183 C C . GLY B 1 134 ? 8.93 11.156 -6.695 1 92.06 134 GLY B C 1
ATOM 2184 O O . GLY B 1 134 ? 7.785 11.461 -6.359 1 92.06 134 GLY B O 1
ATOM 2185 N N . ASN B 1 135 ? 9.391 9.969 -6.746 1 94.75 135 ASN B N 1
ATOM 2186 C CA . ASN B 1 135 ? 8.477 8.867 -6.473 1 94.75 135 ASN B CA 1
ATOM 2187 C C . ASN B 1 135 ? 8.219 8.703 -4.977 1 94.75 135 ASN B C 1
ATOM 2189 O O . ASN B 1 135 ? 7.289 8.008 -4.574 1 94.75 135 ASN B O 1
ATOM 2193 N N . THR B 1 136 ? 9.031 9.312 -4.184 1 97.75 136 THR B N 1
ATOM 2194 C CA . THR B 1 136 ? 8.844 9.383 -2.738 1 97.75 136 THR B CA 1
ATOM 2195 C C . THR B 1 136 ? 8.453 10.797 -2.318 1 97.75 136 THR B C 1
ATOM 2197 O O . THR B 1 136 ? 9.227 11.742 -2.496 1 97.75 136 THR B O 1
ATOM 2200 N N . TYR B 1 137 ? 7.172 10.922 -1.768 1 98.5 137 TYR B N 1
ATOM 2201 C CA . TYR B 1 137 ? 6.645 12.266 -1.544 1 98.5 137 TYR B CA 1
ATOM 2202 C C . TYR B 1 137 ? 5.719 12.289 -0.334 1 98.5 137 TYR B C 1
ATOM 2204 O O . TYR B 1 137 ? 5.25 11.242 0.12 1 98.5 137 TYR B O 1
ATOM 2212 N N . LEU B 1 138 ? 5.535 13.445 0.176 1 98.75 138 LEU B N 1
ATOM 2213 C CA . LEU B 1 138 ? 4.586 13.781 1.234 1 98.75 138 LEU B CA 1
ATOM 2214 C C . LEU B 1 138 ? 3.812 15.047 0.892 1 98.75 138 LEU B C 1
ATOM 2216 O O . LEU B 1 138 ? 4.402 16.047 0.49 1 98.75 138 LEU B O 1
ATOM 2220 N N . GLY B 1 139 ? 2.482 15 1.049 1 98.75 139 GLY B N 1
ATOM 2221 C CA . GLY B 1 139 ? 1.686 16.188 0.749 1 98.75 139 GLY B CA 1
ATOM 2222 C C . GLY B 1 139 ? 0.458 16.312 1.629 1 98.75 139 GLY B C 1
ATOM 2223 O O . GLY B 1 139 ? 0.07 15.359 2.309 1 98.75 139 GLY B O 1
ATOM 2224 N N . ALA B 1 140 ? -0.076 17.547 1.6 1 98.69 140 ALA B N 1
ATOM 2225 C CA . ALA B 1 140 ? -1.329 17.859 2.281 1 98.69 140 ALA B CA 1
ATOM 2226 C C . ALA B 1 140 ? -2.012 19.078 1.645 1 98.69 140 ALA B C 1
ATOM 2228 O O . ALA B 1 140 ? -1.341 20 1.18 1 98.69 140 ALA B O 1
ATOM 2229 N N . PHE B 1 141 ? -3.383 19.016 1.641 1 98.56 141 PHE B N 1
ATOM 2230 C CA . PHE B 1 141 ? -4.109 20.188 1.182 1 98.56 141 PHE B CA 1
ATOM 2231 C C . PHE B 1 141 ? -5.469 20.281 1.863 1 98.56 141 PHE B C 1
ATOM 2233 O O . PHE B 1 141 ? -6.027 19.281 2.295 1 98.56 141 PHE B O 1
ATOM 2240 N N . THR B 1 142 ? -5.934 21.469 1.943 1 97.69 142 THR B N 1
ATOM 2241 C CA . THR B 1 142 ? -7.215 21.703 2.604 1 97.69 142 THR B CA 1
ATOM 2242 C C . THR B 1 142 ? -8.375 21.328 1.685 1 97.69 142 THR B C 1
ATOM 2244 O O . THR B 1 142 ? -8.289 21.516 0.468 1 97.69 142 THR B O 1
ATOM 2247 N N . LEU B 1 143 ? -9.406 20.828 2.389 1 93 143 LEU B N 1
ATOM 2248 C CA . LEU B 1 143 ? -10.617 20.469 1.647 1 93 143 LEU B CA 1
ATOM 2249 C C . LEU B 1 143 ? -11.68 21.562 1.801 1 93 143 LEU B C 1
ATOM 2251 O O . LEU B 1 143 ? -11.727 22.25 2.826 1 93 143 LEU B O 1
#

Sequence (286 aa):
KPAAHLEGIIENQKLVWLSDINHAFLKDGMKLENSKLVVPSHSLYFIYSQVVFKGQGCNGSCSLSYSIYRFSNHYPVEKILLSSSKTACDGSVQHTKPWMQPIYQGAIFMLDEGDILLTEMYPMSDQDIETSDGNTYLGAFTLKPAAHLEGIIENQKLVWLSDINHAFLKDGMKLENSKLVVPSHSLYFIYSQVVFKGQGCNGSCSLSYSIYRFSNHYPVEKILLSSSKTACDGSVQHTKPWMQPIYQGAIFMLDEGDILLTEMYPMSDQDIETSDGNTYLGAFTL

Secondary structure (DSSP, 8-state):
--EEEEEEEEETTEEEEESSSTT-EEETT-EESSS-EE--SSEEEEEEEEEEEEEEEESSEEEEEEEEEEE-SSS--EEEEEEEEEEEEESSS-EEEEEEEEEEEEEEEEE-TT-EEEEEEES-SGGGEE-GGG-SEEEEEE-/--EEEEEEEEETTEEEEESSSTT-EEETT-EE-SS-EE--SSEEEEEEEEEEEEEEEESSEEEEEEEEEEE-SSS--EEEEEEEEEEEEESSS-EEEEEEEEEEEEEEEEE-TT-EEEEEEES-SGGGB--GGG-SEEEEEE-

InterPro domains:
  IPR006052 Tumour necrosis factor domain [PF00229] (16-143)
  IPR006052 Tumour necrosis factor domain [PS50049] (2-143)
  IPR006052 Tumour necrosis factor domain [SM00207] (2-143)
  IPR006052 Tumour necrosis factor domain [cd00184] (2-141)
  IPR006053 Tumour necrosis factor [PR01234] (1-17)
  IPR006053 Tumour necrosis factor [PR01234] (17-35)
  IPR006053 Tumour necrosis factor [PR01234] (64-82)
  IPR006053 Tumour necrosis factor [PR01234] (99-122)
  IPR008983 Tumour necrosis factor-like domain superfamily [G3DSA:2.60.120.40] (1-143)
  IPR008983 Tumour necrosis factor-like domain superfamily [SSF49842] (1-143)

Solvent-accessible surface area (backbone atoms only — not comparable to full-atom values): 14648 Å² total; per-residue (Å²): 117,40,30,35,35,28,31,32,40,76,53,94,57,27,80,39,53,37,49,83,51,95,85,26,36,64,30,72,62,38,43,75,58,94,59,24,43,30,38,64,48,70,42,47,28,42,39,37,35,29,47,26,35,37,46,72,32,26,92,34,69,36,66,38,37,41,34,34,31,37,38,30,82,88,48,88,46,79,40,76,56,36,43,36,39,36,42,62,27,65,36,84,49,75,50,77,56,71,50,70,48,64,49,63,50,59,39,76,42,73,40,45,56,61,28,31,43,42,78,48,57,39,73,55,48,53,78,28,51,48,42,67,92,59,58,11,31,44,34,37,32,62,112,117,39,28,36,35,27,30,33,40,77,52,96,57,27,80,39,52,37,49,84,52,94,85,25,36,63,30,70,62,36,42,74,58,94,58,24,44,30,38,64,47,70,45,46,27,41,39,37,35,30,46,25,34,37,47,72,31,26,93,35,66,36,66,38,38,43,34,34,31,37,40,31,83,91,46,88,47,79,39,76,57,36,43,36,38,38,42,61,26,66,36,84,47,75,48,77,56,72,50,70,48,66,49,64,50,58,40,76,42,74,41,45,57,61,26,30,43,43,78,49,57,36,72,55,46,52,78,28,51,47,42,67,91,57,56,11,31,44,35,38,32,62,112

Nearest PDB structures (foldseek):
  7kp8-assembly1_B  TM=9.304E-01  e=3.371E-14  Mus musculus
  7kp8-assembly1_C  TM=9.251E-01  e=8.239E-14  Mus musculus
  6ooy-assembly1_B  TM=9.389E-01  e=5.760E-13  Homo sapiens
  5mu8-assembly24_w  TM=9.120E-01  e=5.760E-13  Homo sapiens
  4rsu-assembly3_I  TM=8.725E-01  e=2.509E-12  Homo sapiens

pLDDT: mean 93.36, std 6.07, range [68.94, 98.88]

Foldseek 3Di:
DWKWKWAWDDDPFFTATDQPDDPTHTDDQWDADRRKTFDAFFAKKKKKWKWKWKDFWAQAKDKKKKWKWKADPVDRDIDTDDIDMDTPDHNPDTDGHMDMDMDMDIDMDGDGGGIIMDMDIPPGGPNTTDRPPRRGMIMMDGD/DWKWKWAWDDDPFFTATDQPDDPTHTDDQWDADRRKTFDAFFAKKKKKWKWKWKDFWAQAKDKKKKWKWKADPVDRDIDTDDIDMDIPDHNPDTDGHMDMDMDMDIDMDGDGGGIIMDMDMPPGGPNTTDRPPRRGMIMMDGD

Radius of gyration: 20.18 Å; Cα contacts (8 Å, |Δi|>4): 788; chains: 2; bounding box: 46×61×45 Å

Organism: Latimeria chalumnae (NCBI:txid7897)